Protein AF-A0A2X3VIZ7-F1 (afdb_monomer_lite)

Secondary structure (DSSP, 8-state):
--HHHHHHHHHHHHHHHHHHHHHHHS-GGG--HHHHHHHTT--HHHHHTT-SSHHHHHHHHHHHHHHHHHHHH-----SSHHHHHHHHHHHHHHHTHHHHHHHSSTTS-HHHHHHHHHHHHHHHHHHHHHH----SS-HHHHHHHHHHHHHHHHHHHHH-SSPPPHHHHHHHHHHHHHS-HHHHH-SS--EEEHHHHHH-TT-EEEEEE---HHHHHHH-TT--EEEEEEEEEEEEEETTEEEEEEEEEEEEEEE-TTT--EEEEEEEEEEEEEEEETTTTTTTHHHHHTT-SEEESSSEEEHHHHHHHHHHHT--S----HHHHH--PPPEETTEE---HHHHHHHHHHHHHHT-TTTTSTTSSSS---

Organism: NCBI:txid1345

Sequence (370 aa):
MTGYQTKRKNTKTYLREAFFSLLEERPINQVTVSALTKKAGISRGTFYLHYLDINDFIQSIKSEIYSVIEEHLQDDLFHDAELSKLTFLIDYVEDTFAVFKALIGKNGDKAFEAYLIRAIKRFILGHAKVSYQDKTIPETYVIDILTMSVIAIIYTWLDEENPRTSREIIDIIVKTRTLSPADLYRRESVMYTLNEIRKASDGILFDDTFDLEAALRERNPEILGLEGLEAKGKVVYDDGFYVLDYYLTYTITLPSSRSLEPVQRSEQLMVEEVFIESQDVSAKKDLVEEELVIILEDPVIDLKESILDNILLNIPLKVLTPDEEANEELPSGKDWQIISQAQYEELKEKNKEAENPFAALSNLFDDENQ

Radius of gyration: 37.55 Å; chains: 1; bounding box: 80×45×134 Å

InterPro domains:
  IPR001647 DNA-binding HTH domain, TetR-type [PF00440] (21-51)
  IPR001647 DNA-binding HTH domain, TetR-type [PS50977] (9-69)
  IPR003772 Large ribosomal RNA subunit accumulation protein YceD [PF02620] (245-364)
  IPR009057 Homedomain-like superfamily [SSF46689] (6-73)
  IPR039532 Transcriptional regulator TetR, C-terminal, Firmicutes type [PF14278] (87-175)
  IPR050624 Nucleoid occlusion factor SlmA/HTH-type transcriptional regulator [PTHR43479] (3-174)

Foldseek 3Di:
DDPVVVVLVLLLVLLLVLLLVVLVVDALVPDFLVSSCVSSVHDSVSVVVPAVTSVRSLVVVLVVVLVLLCVLLPDDDDDPCPLVSLLVNLQVCVVRLSSCLNQDDDPHPPVSVVSQLVSLLVSCVSPCVPPVPDPPDPPVVVSNVLSVVLVVLSVVQSPDPDHDDSVVSSVVNVCPVVDDPVVVPVPDPQKDFLVNQAVPQVFDWDKDADDCFVVLCVVPVQWPDKADWIKTFTWHDDPQKIKTWIKIWIWTWGQAPAHGPTDIDIDIDIDIAIEHEPVCCVVCVVCVVVVVHDYDPDSIDRVVVVVSVVVVVPDDPGDHDPVCVVDPAHDDDPPGGDDDPVVVVVVVVVVVCVPPPCVVVPPVPPPPDD

Structure (mmCIF, N/CA/C/O backbone):
data_AF-A0A2X3VIZ7-F1
#
_entry.id   AF-A0A2X3VIZ7-F1
#
loop_
_atom_site.group_PDB
_atom_site.id
_atom_site.type_symbol
_atom_site.label_atom_id
_atom_site.label_alt_id
_atom_site.label_comp_id
_atom_site.label_asym_id
_atom_site.label_entity_id
_atom_site.label_seq_id
_atom_site.pdbx_PDB_ins_code
_atom_site.Cartn_x
_atom_site.Cartn_y
_atom_site.Cartn_z
_atom_site.occupancy
_atom_site.B_iso_or_equiv
_atom_site.auth_seq_id
_atom_site.auth_comp_id
_atom_site.auth_asym_id
_atom_site.auth_atom_id
_atom_site.pdbx_PDB_model_num
ATOM 1 N N . MET A 1 1 ? -34.174 -17.186 28.030 1.00 47.19 1 MET A N 1
ATOM 2 C CA . MET A 1 1 ? -34.147 -15.707 28.104 1.00 47.19 1 MET A CA 1
ATOM 3 C C . MET A 1 1 ? -35.568 -15.207 28.295 1.00 47.19 1 MET A C 1
ATOM 5 O O . MET A 1 1 ? -36.446 -15.639 27.560 1.00 47.19 1 MET A O 1
ATOM 9 N N . THR A 1 2 ? -35.828 -14.375 29.303 1.00 51.72 2 THR A N 1
ATOM 10 C CA . THR A 1 2 ? -37.167 -13.799 29.541 1.00 51.72 2 THR A CA 1
ATOM 11 C C . THR A 1 2 ? -37.477 -12.719 28.497 1.00 51.72 2 THR A C 1
ATOM 13 O O . THR A 1 2 ? -36.563 -12.052 28.015 1.00 51.72 2 THR A O 1
ATOM 16 N N . GLY A 1 3 ? -38.752 -12.482 28.162 1.00 45.41 3 GLY A N 1
ATOM 17 C CA . GLY A 1 3 ? -39.144 -11.469 27.159 1.00 45.41 3 GLY A CA 1
ATOM 18 C C . GLY A 1 3 ? -38.644 -10.041 27.452 1.00 45.41 3 GLY A C 1
ATOM 19 O O . GLY A 1 3 ? -38.505 -9.226 26.541 1.00 45.41 3 GLY A O 1
ATOM 20 N N . TYR A 1 4 ? -38.300 -9.753 28.712 1.00 51.34 4 TYR A N 1
ATOM 21 C CA . TYR A 1 4 ? -37.654 -8.510 29.138 1.00 51.34 4 TYR A CA 1
ATOM 22 C C . TYR A 1 4 ? -36.191 -8.406 28.669 1.00 51.34 4 TYR A C 1
ATOM 24 O O . TYR A 1 4 ? -35.773 -7.350 28.203 1.00 51.34 4 TYR A O 1
ATOM 32 N N . GLN A 1 5 ? -35.422 -9.501 28.724 1.00 47.22 5 GLN A N 1
ATOM 33 C CA . GLN A 1 5 ? -34.040 -9.547 28.228 1.00 47.22 5 GLN A CA 1
ATOM 34 C C . GLN A 1 5 ? -33.986 -9.374 26.702 1.00 47.22 5 GLN A C 1
ATOM 36 O O . GLN A 1 5 ? -33.127 -8.650 26.205 1.00 47.22 5 GLN A O 1
ATOM 41 N N . THR A 1 6 ? -34.946 -9.952 25.971 1.00 52.00 6 THR A N 1
ATOM 42 C CA . THR A 1 6 ? -35.052 -9.818 24.508 1.00 52.00 6 THR A CA 1
ATOM 43 C C . THR A 1 6 ? -35.378 -8.384 24.082 1.00 52.00 6 THR A C 1
ATOM 45 O O . THR A 1 6 ? -34.698 -7.833 23.222 1.00 52.00 6 THR A O 1
ATOM 48 N N . LYS A 1 7 ? -36.350 -7.720 24.732 1.00 59.59 7 LYS A N 1
ATOM 49 C CA . LYS A 1 7 ? -36.643 -6.297 24.463 1.00 59.59 7 LYS A CA 1
ATOM 50 C C . LYS A 1 7 ? -35.453 -5.389 24.792 1.00 59.59 7 LYS A C 1
ATOM 52 O O . LYS A 1 7 ? -35.166 -4.474 24.031 1.00 59.59 7 LYS A O 1
ATOM 57 N N . ARG A 1 8 ? -34.739 -5.663 25.891 1.00 61.12 8 ARG A N 1
ATOM 58 C CA . ARG A 1 8 ? -33.566 -4.884 26.321 1.00 61.12 8 ARG A CA 1
ATOM 59 C C . ARG A 1 8 ? -32.386 -4.998 25.347 1.00 61.12 8 ARG A C 1
ATOM 61 O O . ARG A 1 8 ? -31.706 -4.003 25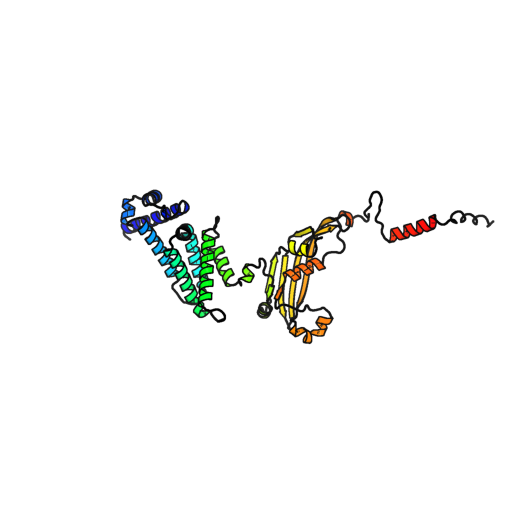.119 1.00 61.12 8 ARG A O 1
ATOM 68 N N . LYS A 1 9 ? -32.155 -6.187 24.771 1.00 63.25 9 LYS A N 1
ATOM 69 C CA . LYS A 1 9 ? -31.115 -6.419 23.752 1.00 63.25 9 LYS A CA 1
ATOM 70 C C . LYS A 1 9 ? -31.415 -5.632 22.471 1.00 63.25 9 LYS A C 1
ATOM 72 O O . LYS A 1 9 ? -30.537 -4.937 21.977 1.00 63.25 9 LYS A O 1
ATOM 77 N N . ASN A 1 10 ? -32.671 -5.640 22.027 1.00 76.25 10 ASN A N 1
ATOM 78 C CA . ASN A 1 10 ? -33.086 -4.933 20.814 1.00 76.25 10 ASN A CA 1
ATOM 79 C C . ASN A 1 10 ? -32.941 -3.405 20.938 1.00 76.25 10 ASN A C 1
ATOM 81 O O . ASN A 1 10 ? -32.493 -2.762 19.996 1.00 76.25 10 ASN A O 1
ATOM 85 N N . THR A 1 11 ? -33.238 -2.812 22.103 1.00 82.56 11 THR A N 1
ATOM 86 C CA . THR A 1 11 ? -33.078 -1.358 22.310 1.00 82.56 11 THR A CA 1
ATOM 87 C C . THR A 1 11 ? -31.631 -0.889 22.140 1.00 82.56 11 THR A C 1
ATOM 89 O O . THR A 1 11 ? -31.403 0.167 21.554 1.00 82.56 11 THR A O 1
ATOM 92 N N . LYS A 1 12 ? -30.650 -1.653 22.643 1.00 84.44 12 LYS A N 1
ATOM 93 C CA . LYS A 1 12 ? -29.229 -1.306 22.483 1.00 84.44 12 LYS A CA 1
ATOM 94 C C . LYS A 1 12 ? -28.811 -1.336 21.013 1.00 84.44 12 LYS A C 1
ATOM 96 O O . LYS A 1 12 ? -28.150 -0.407 20.565 1.00 84.44 12 LYS A O 1
ATOM 101 N N . THR A 1 13 ? -29.253 -2.351 20.270 1.00 85.44 13 THR A N 1
ATOM 102 C CA . THR A 1 13 ? -28.994 -2.473 18.829 1.00 85.44 13 THR A CA 1
ATOM 103 C C . THR A 1 13 ? -29.567 -1.289 18.050 1.00 85.44 13 THR A C 1
ATOM 105 O O . THR A 1 13 ? -28.818 -0.636 17.334 1.00 85.44 13 THR A O 1
ATOM 108 N N . TYR A 1 14 ? -30.836 -0.922 18.271 1.00 89.38 14 TYR A N 1
ATOM 109 C CA . TYR A 1 14 ? -31.450 0.222 17.580 1.00 89.38 14 TYR A CA 1
ATOM 110 C C . TYR A 1 14 ? -30.767 1.554 17.894 1.00 89.38 14 TYR A C 1
ATOM 112 O O . TYR A 1 14 ? -30.604 2.394 17.013 1.00 89.38 14 TYR A O 1
ATOM 120 N N . LEU A 1 15 ? -30.358 1.763 19.150 1.00 92.69 15 LEU A N 1
ATOM 121 C CA . LEU A 1 15 ? -29.591 2.951 19.523 1.00 92.69 15 LEU A CA 1
ATOM 122 C C . LEU A 1 15 ? -28.226 2.978 18.834 1.00 92.69 15 LEU A C 1
ATOM 124 O O . LEU A 1 15 ? -27.794 4.043 18.408 1.00 92.69 15 LEU A O 1
ATOM 128 N N . ARG A 1 16 ? -27.566 1.827 18.698 1.00 89.56 16 ARG A N 1
ATOM 129 C CA . ARG A 1 16 ? -26.270 1.712 18.029 1.00 89.56 16 ARG A CA 1
ATOM 130 C C . ARG A 1 16 ? -26.375 2.020 16.535 1.00 89.56 16 ARG A C 1
ATOM 132 O O . ARG A 1 16 ? -25.659 2.885 16.050 1.00 89.56 16 ARG A O 1
ATOM 139 N N . GLU A 1 17 ? -27.314 1.390 15.837 1.00 88.56 17 GLU A N 1
ATOM 140 C CA . GLU A 1 17 ? -27.564 1.640 14.410 1.00 88.56 17 GLU A CA 1
ATOM 141 C C . GLU A 1 17 ? -27.923 3.109 14.157 1.00 88.56 17 GLU A C 1
ATOM 143 O O . GLU A 1 17 ? -27.337 3.766 13.299 1.00 88.56 17 GLU A O 1
ATOM 148 N N . ALA A 1 18 ? -28.819 3.670 14.973 1.00 93.00 18 ALA A N 1
ATOM 149 C CA . ALA A 1 18 ? -29.185 5.077 14.880 1.00 93.00 18 ALA A CA 1
ATOM 150 C C . ALA A 1 18 ? -28.007 6.018 15.146 1.00 93.00 18 ALA A C 1
ATOM 152 O O . ALA A 1 18 ? -27.924 7.082 14.535 1.00 93.00 18 ALA A O 1
ATOM 153 N N . PHE A 1 19 ? -27.114 5.652 16.066 1.00 92.44 19 PHE A N 1
ATOM 154 C CA . PHE A 1 19 ? -25.902 6.413 16.332 1.00 92.44 19 PHE A CA 1
ATOM 155 C C . PHE A 1 19 ? -24.964 6.396 15.127 1.00 92.44 19 PHE A C 1
ATOM 157 O O . PHE A 1 19 ? -24.509 7.461 14.724 1.00 92.44 19 PHE A O 1
ATOM 164 N N . PHE A 1 20 ? -24.741 5.233 14.511 1.00 88.25 20 PHE A N 1
ATOM 165 C CA . PHE A 1 20 ? -23.861 5.096 13.346 1.00 88.25 20 PHE A CA 1
ATOM 166 C C . PHE A 1 20 ? -24.368 5.930 12.169 1.00 88.25 20 PHE A C 1
ATOM 168 O O . PHE A 1 20 ? -23.631 6.769 11.658 1.00 88.25 20 PHE A O 1
ATOM 175 N N . SER A 1 21 ? -25.663 5.840 11.854 1.00 87.81 21 SER A N 1
ATOM 176 C CA . SER A 1 21 ? -26.267 6.686 10.819 1.00 87.81 21 SER A CA 1
ATOM 177 C C . SER A 1 21 ? -26.214 8.182 11.144 1.00 87.81 21 SER A C 1
ATOM 179 O O . SER A 1 21 ? -26.242 9.009 10.242 1.00 87.81 21 SER A O 1
ATOM 181 N N . LEU A 1 22 ? -26.195 8.572 12.423 1.00 91.81 22 LEU A N 1
ATOM 182 C CA . LEU A 1 22 ? -26.025 9.981 12.785 1.00 91.81 22 LEU A CA 1
ATOM 183 C C . LEU A 1 22 ? -24.583 10.448 12.587 1.00 91.81 22 LEU A C 1
ATOM 185 O O . LEU A 1 22 ? -24.400 11.605 12.223 1.00 91.81 22 LEU A O 1
ATOM 189 N N . LEU A 1 23 ? -23.588 9.586 12.809 1.00 89.00 23 LEU A N 1
ATOM 190 C CA . LEU A 1 23 ? -22.174 9.925 12.628 1.00 89.00 23 LEU A CA 1
ATOM 191 C C . LEU A 1 23 ? -21.785 10.127 11.159 1.00 89.00 23 LEU A C 1
ATOM 193 O O . LEU A 1 23 ? -20.878 10.906 10.882 1.00 89.00 23 LEU A O 1
ATOM 197 N N . GLU A 1 24 ? -22.505 9.504 10.226 1.00 83.06 24 GLU A N 1
ATOM 198 C CA . GLU A 1 24 ? -22.388 9.797 8.789 1.00 83.06 24 GLU A CA 1
ATOM 199 C C . GLU A 1 24 ? -22.847 11.226 8.448 1.00 83.06 24 GLU A C 1
ATOM 201 O O . GLU A 1 24 ? -22.337 11.851 7.523 1.00 83.06 24 GLU A O 1
ATOM 206 N N . GLU A 1 25 ? -23.804 11.769 9.206 1.00 85.19 25 GLU A N 1
ATOM 207 C CA . GLU A 1 25 ? -24.387 13.091 8.954 1.00 85.19 25 GLU A CA 1
ATOM 208 C C . GLU A 1 25 ? -23.702 14.217 9.745 1.00 85.19 25 GLU A C 1
ATOM 210 O O . GLU A 1 25 ? -23.792 15.385 9.358 1.00 85.19 25 GLU A O 1
ATOM 215 N N . ARG A 1 26 ? -23.116 13.915 10.914 1.00 85.88 26 ARG A N 1
ATOM 216 C CA . ARG A 1 26 ? -22.598 14.939 11.834 1.00 85.88 26 ARG A CA 1
ATOM 217 C C . ARG A 1 26 ? -21.504 14.425 12.779 1.00 85.88 26 ARG A C 1
ATOM 219 O O . ARG A 1 26 ? -21.515 13.258 13.158 1.00 85.88 26 ARG A O 1
ATOM 226 N N . PRO A 1 27 ? -20.629 15.314 13.283 1.00 85.06 27 PRO A N 1
ATOM 227 C CA . PRO A 1 27 ? -19.624 14.957 14.281 1.00 85.06 27 PRO A CA 1
ATOM 228 C C . PRO A 1 27 ? -20.215 14.419 15.593 1.00 85.06 27 PRO A C 1
ATOM 230 O O . PRO A 1 27 ? -21.283 14.849 16.041 1.00 85.06 27 PRO A O 1
ATOM 233 N N . ILE A 1 28 ? -19.459 13.550 16.275 1.00 86.50 28 ILE A N 1
ATOM 234 C CA . ILE A 1 28 ? -19.870 12.893 17.528 1.00 86.50 28 ILE A CA 1
ATOM 235 C C . ILE A 1 28 ? -20.301 13.873 18.629 1.00 86.50 28 ILE A C 1
ATOM 237 O O . ILE A 1 28 ? -21.277 13.625 19.335 1.00 86.50 28 ILE A O 1
ATOM 241 N N . ASN A 1 29 ? -19.633 15.024 18.739 1.00 85.25 29 ASN A N 1
ATOM 242 C CA . ASN A 1 29 ? -19.929 16.046 19.747 1.00 85.25 29 ASN A CA 1
ATOM 243 C C . ASN A 1 29 ? -21.234 16.827 19.485 1.00 85.25 29 ASN A C 1
ATOM 245 O O . ASN A 1 29 ? -21.670 17.586 20.348 1.00 85.25 29 ASN A O 1
ATOM 249 N N . GLN A 1 30 ? -21.866 16.644 18.323 1.00 88.31 30 GLN A N 1
ATOM 250 C CA . GLN A 1 30 ? -23.162 17.238 17.976 1.00 88.31 30 GLN A CA 1
ATOM 251 C C . GLN A 1 30 ? -24.326 16.250 18.127 1.00 88.31 30 GLN A C 1
ATOM 253 O O . GLN A 1 30 ? -25.490 16.609 17.908 1.00 88.31 30 GLN A O 1
ATOM 258 N N . VAL A 1 31 ? -24.046 14.999 18.496 1.00 91.31 31 VAL A N 1
ATOM 259 C CA . VAL A 1 31 ? -25.090 14.012 18.757 1.00 91.31 31 VAL A CA 1
ATOM 260 C C . VAL A 1 31 ? -25.758 14.330 20.093 1.00 91.31 31 VAL A C 1
ATOM 262 O O . VAL A 1 31 ? -25.112 14.535 21.115 1.00 91.31 31 VAL A O 1
ATOM 265 N N . THR A 1 32 ? -27.090 14.360 20.096 1.00 94.81 32 THR A N 1
ATOM 266 C CA . THR A 1 32 ? -27.891 14.585 21.306 1.00 94.81 32 THR A CA 1
ATOM 267 C C . THR A 1 32 ? -28.794 13.391 21.571 1.00 94.81 32 THR A C 1
ATOM 269 O O . THR A 1 32 ? -29.234 12.720 20.635 1.00 94.81 32 THR A O 1
ATOM 272 N N . VAL A 1 33 ? -29.175 13.181 22.837 1.00 96.69 33 VAL A N 1
ATOM 273 C CA . VAL A 1 33 ? -30.165 12.154 23.217 1.00 96.69 33 VAL A CA 1
ATOM 274 C C . VAL A 1 33 ? -31.452 12.301 22.398 1.00 96.69 33 VAL A C 1
ATOM 276 O O . VAL A 1 33 ? -32.052 11.311 21.991 1.00 96.69 33 VAL A O 1
ATOM 279 N N . SER A 1 34 ? -31.871 13.534 22.094 1.00 96.12 34 SER A N 1
ATOM 280 C CA . SER A 1 34 ? -33.065 13.779 21.282 1.00 96.12 34 SER A CA 1
ATOM 281 C C . SER A 1 34 ? -32.923 13.306 19.839 1.00 96.12 34 SER A C 1
ATOM 283 O O . SER A 1 34 ? -33.857 12.707 19.314 1.00 96.12 34 SER A O 1
ATOM 285 N N . ALA A 1 35 ? -31.802 13.615 19.186 1.00 95.62 35 ALA A N 1
ATOM 286 C CA . ALA A 1 35 ? -31.564 13.195 17.808 1.00 95.62 35 ALA A CA 1
ATOM 287 C C . ALA A 1 35 ? -31.456 11.668 17.727 1.00 95.62 35 ALA A C 1
ATOM 289 O O . ALA A 1 35 ? -32.109 11.048 16.891 1.00 95.62 35 ALA A O 1
ATOM 290 N N . LEU A 1 36 ? -30.714 11.078 18.667 1.00 96.31 36 LEU A N 1
ATOM 291 C CA . LEU A 1 36 ? -30.489 9.642 18.758 1.00 96.31 36 LEU A CA 1
ATOM 292 C C . LEU A 1 36 ? -31.789 8.862 18.970 1.00 96.31 36 LEU A C 1
ATOM 294 O O . LEU A 1 36 ? -32.107 7.962 18.203 1.00 96.31 36 LEU A O 1
ATOM 298 N N . THR A 1 37 ? -32.583 9.245 19.972 1.00 96.19 37 THR A N 1
ATOM 299 C CA . THR A 1 37 ? -33.857 8.568 20.279 1.00 96.19 37 THR A CA 1
ATOM 300 C C . THR A 1 37 ? -34.876 8.706 19.154 1.00 96.19 37 THR A C 1
ATOM 302 O O . THR A 1 37 ? -35.571 7.741 18.842 1.00 96.19 37 THR A O 1
ATOM 305 N N . LYS A 1 38 ? -34.914 9.870 18.489 1.00 95.75 38 LYS A N 1
ATOM 306 C CA . LYS A 1 38 ? -35.753 10.091 17.307 1.00 95.75 38 LYS A CA 1
ATOM 307 C C . LYS A 1 38 ? -35.344 9.181 16.145 1.00 95.75 38 LYS A C 1
ATOM 309 O O . LYS A 1 38 ? -36.221 8.561 15.555 1.00 95.75 38 LYS A O 1
ATOM 314 N N . LYS A 1 39 ? -34.047 9.092 15.827 1.00 94.94 39 LYS A N 1
ATOM 315 C CA . LYS A 1 39 ? -33.525 8.239 14.743 1.00 94.94 39 LYS A CA 1
ATOM 316 C C . LYS A 1 39 ? -33.718 6.747 15.059 1.00 94.94 39 LYS A C 1
ATOM 318 O O . LYS A 1 39 ? -34.111 5.999 14.177 1.00 94.94 39 LYS A O 1
ATOM 323 N N . ALA A 1 40 ? -33.552 6.344 16.321 1.00 94.25 40 ALA A N 1
ATOM 324 C CA . ALA A 1 40 ? -33.756 4.968 16.791 1.00 94.25 40 ALA A CA 1
ATOM 325 C C . ALA A 1 40 ? -35.233 4.552 16.932 1.00 94.25 40 ALA A C 1
ATOM 327 O O . ALA A 1 40 ? -35.515 3.390 17.213 1.00 94.25 40 ALA A O 1
ATOM 328 N N . GLY A 1 41 ? -36.183 5.488 16.818 1.00 93.38 41 GLY A N 1
ATOM 329 C CA . GLY A 1 41 ? -37.608 5.198 16.998 1.00 93.38 41 GLY A CA 1
ATOM 330 C C . GLY A 1 41 ? -38.001 4.815 18.432 1.00 93.38 41 GLY A C 1
ATOM 331 O O . GLY A 1 41 ? -38.985 4.102 18.624 1.00 93.38 41 GLY A O 1
ATOM 332 N N . ILE A 1 42 ? -37.259 5.276 19.448 1.00 92.56 42 ILE A N 1
ATOM 333 C CA . ILE A 1 42 ? -37.546 4.983 20.863 1.00 92.56 42 ILE A CA 1
ATOM 334 C C . ILE A 1 42 ? -37.845 6.249 21.669 1.00 92.56 42 ILE A C 1
ATOM 336 O O . ILE A 1 42 ? -37.467 7.360 21.302 1.00 92.56 42 ILE A O 1
ATOM 340 N N . SER A 1 43 ? -38.501 6.095 22.822 1.00 92.81 43 SER A N 1
ATOM 341 C CA . SER A 1 43 ? -38.732 7.225 23.727 1.00 92.81 43 SER A CA 1
ATOM 342 C C . SER A 1 43 ? -37.460 7.607 24.498 1.00 92.81 43 SER A C 1
ATOM 344 O O . SER A 1 43 ? -36.637 6.750 24.825 1.00 92.81 43 SER A O 1
ATOM 346 N N . ARG A 1 44 ? -37.331 8.884 24.889 1.00 93.44 44 ARG A N 1
ATOM 347 C CA . ARG A 1 44 ? -36.254 9.324 25.799 1.00 93.44 44 ARG A CA 1
ATOM 348 C C . ARG A 1 44 ? -36.283 8.580 27.135 1.00 93.44 44 ARG A C 1
ATOM 350 O O . ARG A 1 44 ? -35.230 8.238 27.654 1.00 93.44 44 ARG A O 1
ATOM 357 N N . GLY A 1 45 ? -37.473 8.269 27.657 1.00 93.56 45 GLY A N 1
ATOM 358 C CA . GLY A 1 45 ? -37.611 7.446 28.862 1.00 93.56 45 GLY A CA 1
ATOM 359 C C . GLY A 1 45 ? -36.961 6.072 28.690 1.00 93.56 45 GLY A C 1
ATOM 360 O O . GLY A 1 45 ? -36.247 5.619 29.573 1.00 93.56 45 GLY A O 1
ATOM 361 N N . THR A 1 46 ? -37.125 5.451 27.519 1.00 91.12 46 THR A N 1
ATOM 362 C CA . THR A 1 46 ? -36.488 4.172 27.174 1.00 91.12 46 THR A CA 1
ATOM 363 C C . THR A 1 46 ? -34.962 4.283 27.100 1.00 91.12 46 THR A C 1
ATOM 365 O O . THR A 1 46 ? -34.277 3.371 27.550 1.00 91.12 46 THR A O 1
ATOM 368 N N . PHE A 1 47 ? -34.422 5.395 26.591 1.00 94.75 47 PHE A N 1
ATOM 369 C CA . PHE A 1 47 ? -32.978 5.654 26.610 1.00 94.75 47 PHE A CA 1
ATOM 370 C C . PHE A 1 47 ? -32.433 5.742 28.042 1.00 94.75 47 PHE A C 1
ATOM 372 O O . PHE A 1 47 ? -31.473 5.050 28.376 1.00 94.75 47 PHE A O 1
ATOM 379 N N . TYR A 1 48 ? -33.097 6.512 28.910 1.00 95.00 48 TYR A N 1
ATOM 380 C CA . TYR A 1 48 ? -32.655 6.715 30.295 1.00 95.00 48 TYR A CA 1
ATOM 381 C C . TYR A 1 48 ? -32.783 5.469 31.193 1.00 95.00 48 TYR A C 1
ATOM 383 O O . TYR A 1 48 ? -32.229 5.438 32.286 1.00 95.00 48 TYR A O 1
ATOM 391 N N . LEU A 1 49 ? -33.452 4.402 30.734 1.00 92.38 49 LEU A N 1
ATOM 392 C CA . LEU A 1 49 ? -33.401 3.081 31.384 1.00 92.38 49 LEU A CA 1
ATOM 393 C C . LEU A 1 49 ? -32.074 2.339 31.146 1.00 92.38 49 LEU A C 1
ATOM 395 O O . LEU A 1 49 ? -31.842 1.269 31.725 1.00 92.38 49 LEU A O 1
ATOM 399 N N . HIS A 1 50 ? -31.244 2.825 30.226 1.00 89.94 50 HIS A N 1
ATOM 400 C CA . HIS A 1 50 ? -30.002 2.176 29.813 1.00 89.94 50 HIS A CA 1
ATOM 401 C C . HIS A 1 50 ? -28.780 3.059 30.002 1.00 89.94 50 HIS A C 1
ATOM 403 O O . HIS A 1 50 ? -27.737 2.513 30.346 1.00 89.94 50 HIS A O 1
ATOM 409 N N . TYR A 1 51 ? -28.928 4.369 29.806 1.00 95.69 51 TYR A N 1
ATOM 410 C CA . TYR A 1 51 ? -27.817 5.311 29.802 1.00 95.69 51 TYR A CA 1
ATOM 411 C C . TYR A 1 51 ? -28.175 6.585 30.558 1.00 95.69 51 TYR A C 1
ATOM 413 O O . TYR A 1 51 ? -29.295 7.082 30.437 1.00 95.69 51 TYR A O 1
ATOM 421 N N . LEU A 1 52 ? -27.226 7.128 31.318 1.00 95.31 52 LEU A N 1
ATOM 422 C CA . LEU A 1 52 ? -27.424 8.371 32.066 1.00 95.31 52 LEU A CA 1
ATOM 423 C C . LEU A 1 52 ? -27.581 9.573 31.127 1.00 95.31 52 LEU A C 1
ATOM 425 O O . LEU A 1 52 ? -28.471 10.404 31.301 1.00 95.31 52 LEU A O 1
ATOM 429 N N . ASP A 1 53 ? -26.717 9.656 30.122 1.00 95.12 53 ASP A N 1
ATOM 430 C CA . ASP A 1 53 ? -26.691 10.711 29.119 1.00 95.12 53 ASP A CA 1
ATOM 431 C C . ASP A 1 53 ? -26.002 10.221 27.831 1.00 95.12 53 ASP A C 1
ATOM 433 O O . ASP A 1 53 ? -25.726 9.031 27.660 1.00 95.12 53 ASP A O 1
ATOM 437 N N . ILE A 1 54 ? -25.759 11.138 26.888 1.00 93.44 54 ILE A N 1
ATOM 438 C CA . ILE A 1 54 ? -25.090 10.799 25.628 1.00 93.44 54 ILE A CA 1
ATOM 439 C C . ILE A 1 54 ? -23.629 10.375 25.829 1.00 93.44 54 ILE A C 1
ATOM 441 O O . ILE A 1 54 ? -23.140 9.532 25.083 1.00 93.44 54 ILE A O 1
ATOM 445 N N . ASN A 1 55 ? -22.939 10.913 26.838 1.00 91.56 55 ASN A N 1
ATOM 446 C CA . ASN A 1 55 ? -21.546 10.571 27.102 1.00 91.56 55 ASN A CA 1
ATOM 447 C C . ASN A 1 55 ? -21.445 9.155 27.663 1.00 91.56 55 ASN A C 1
ATOM 449 O O . ASN A 1 55 ? -20.601 8.395 27.206 1.00 91.56 55 ASN A O 1
ATOM 453 N N . ASP A 1 56 ? -22.326 8.779 28.591 1.00 94.69 56 ASP A N 1
ATOM 454 C CA . ASP A 1 56 ? -22.423 7.415 29.122 1.00 94.69 56 ASP A CA 1
ATOM 455 C C . ASP A 1 56 ? -22.704 6.396 28.003 1.00 94.69 56 ASP A C 1
ATOM 457 O O . ASP A 1 56 ? -22.048 5.357 27.904 1.00 94.69 56 ASP A O 1
ATOM 461 N N . PHE A 1 57 ? -23.597 6.743 27.069 1.00 93.69 57 PHE A N 1
ATOM 462 C CA . PHE A 1 57 ? -23.824 5.940 25.867 1.00 93.69 57 PHE A CA 1
ATOM 463 C C . PHE A 1 57 ? -22.555 5.796 25.010 1.00 93.69 57 PHE A C 1
ATOM 465 O O . PHE A 1 57 ? -22.165 4.672 24.691 1.00 93.69 57 PHE A O 1
ATOM 472 N N . ILE A 1 58 ? -21.873 6.899 24.681 1.00 91.06 58 ILE A N 1
ATOM 473 C CA . ILE A 1 58 ? -20.627 6.879 23.893 1.00 91.06 58 ILE A CA 1
ATOM 474 C C . ILE A 1 58 ? -19.536 6.066 24.602 1.00 91.06 58 ILE A C 1
ATOM 476 O O . ILE A 1 58 ? -18.829 5.293 23.960 1.00 91.06 58 ILE A O 1
ATOM 480 N N . GLN A 1 59 ? -19.404 6.199 25.924 1.00 92.06 59 GLN A N 1
ATOM 481 C CA . GLN A 1 59 ? -18.461 5.402 26.707 1.00 92.06 59 GLN A CA 1
ATOM 482 C C . GLN A 1 59 ? -18.784 3.913 26.611 1.00 92.06 59 GLN A C 1
ATOM 484 O O . GLN A 1 59 ? -17.866 3.123 26.428 1.00 92.06 59 GLN A O 1
ATOM 489 N N . SER A 1 60 ? -20.064 3.529 26.636 1.00 92.75 60 SER A N 1
ATOM 490 C CA . SER A 1 60 ? -20.453 2.127 26.459 1.00 92.75 60 SER A CA 1
ATOM 491 C C . SER A 1 60 ? -20.049 1.557 25.092 1.00 92.75 60 SER A C 1
ATOM 493 O O . SER A 1 60 ? -19.573 0.426 25.034 1.00 92.75 60 SER A O 1
ATOM 495 N N . ILE A 1 61 ? -20.156 2.353 24.019 1.00 90.88 61 ILE A N 1
ATOM 496 C CA . ILE A 1 61 ? -19.697 1.972 22.673 1.00 90.88 61 ILE A CA 1
ATOM 497 C C . ILE A 1 61 ? -18.171 1.843 22.641 1.00 90.88 61 ILE A C 1
ATOM 499 O O . ILE A 1 61 ? -17.644 0.858 22.133 1.00 90.88 61 ILE A O 1
ATOM 503 N N . LYS A 1 62 ? -17.442 2.797 23.235 1.00 91.62 62 LYS A N 1
ATOM 504 C CA . LYS A 1 62 ? -15.978 2.704 23.338 1.00 91.62 62 LYS A CA 1
ATOM 505 C C . LYS A 1 62 ? -15.539 1.479 24.132 1.00 91.62 62 LYS A C 1
ATOM 507 O O . LYS A 1 62 ? -14.601 0.815 23.719 1.00 91.62 62 LYS A O 1
ATOM 512 N N . SER A 1 63 ? -16.213 1.153 25.234 1.00 92.31 63 SER A N 1
ATOM 513 C CA . SER A 1 63 ? -15.918 -0.052 26.015 1.00 92.31 63 SER A CA 1
ATOM 514 C C . SER A 1 63 ? -16.133 -1.339 25.216 1.00 92.31 63 SER A C 1
ATOM 516 O O . SER A 1 63 ? -15.356 -2.273 25.380 1.00 92.31 63 SER A O 1
ATOM 518 N N . GLU A 1 64 ? -17.141 -1.391 24.341 1.00 90.38 64 GLU A N 1
ATOM 519 C CA . GLU A 1 64 ? -17.344 -2.513 23.412 1.00 90.38 64 GLU A CA 1
ATOM 520 C C . GLU A 1 64 ? -16.169 -2.625 22.431 1.00 90.38 64 GLU A C 1
ATOM 522 O O . GLU A 1 64 ? -15.570 -3.691 22.321 1.00 90.38 64 GLU A O 1
ATOM 527 N N . ILE A 1 65 ? -15.761 -1.511 21.812 1.00 92.25 65 ILE A N 1
ATOM 528 C CA . ILE A 1 65 ? -14.600 -1.470 20.908 1.00 92.25 65 ILE A CA 1
ATOM 529 C C . ILE A 1 65 ? -13.315 -1.897 21.629 1.00 92.25 65 ILE A C 1
ATOM 531 O O . ILE A 1 65 ? -12.566 -2.716 21.106 1.00 92.25 65 ILE A O 1
ATOM 535 N N . TYR A 1 66 ? -13.066 -1.380 22.835 1.00 92.19 66 TYR A N 1
ATOM 536 C CA . TYR A 1 66 ? -11.909 -1.767 23.645 1.00 92.19 66 TYR A CA 1
ATOM 537 C C . TYR A 1 66 ? -11.904 -3.263 23.937 1.00 92.19 66 TYR A C 1
ATOM 539 O O . TYR A 1 66 ? -10.864 -3.895 23.808 1.00 92.19 66 TYR A O 1
ATOM 547 N N . SER A 1 67 ? -13.064 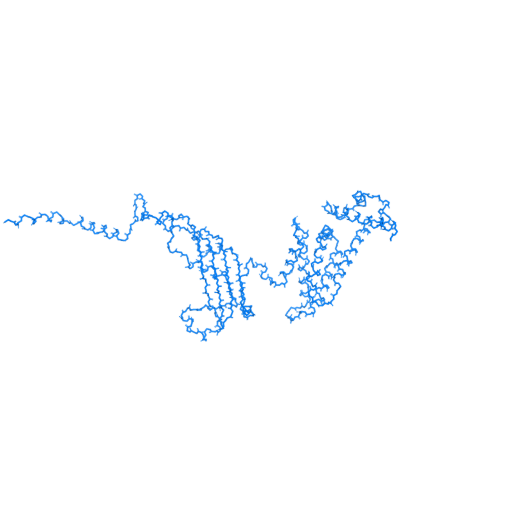-3.837 24.266 1.00 90.88 67 SER A N 1
ATOM 548 C CA . SER A 1 67 ? -13.191 -5.273 24.513 1.00 90.88 67 SER A CA 1
ATOM 549 C C . SER A 1 67 ? -12.853 -6.097 23.272 1.00 90.88 67 SER A C 1
ATOM 551 O O . SER A 1 67 ? -12.111 -7.065 23.392 1.00 90.88 67 SER A O 1
ATOM 553 N N . VAL A 1 68 ? -13.360 -5.714 22.094 1.00 90.56 68 VAL A N 1
ATOM 554 C CA . VAL A 1 68 ? -13.082 -6.425 20.832 1.00 90.56 68 VAL A CA 1
ATOM 555 C C . VAL A 1 68 ? -11.597 -6.348 20.483 1.00 90.56 68 VAL A C 1
ATOM 557 O O . VAL A 1 68 ? -10.984 -7.367 20.170 1.00 90.56 68 VAL A O 1
ATOM 560 N N . ILE A 1 69 ? -11.005 -5.153 20.577 1.00 89.19 69 ILE A N 1
ATOM 561 C CA . ILE A 1 69 ? -9.577 -4.942 20.318 1.00 89.19 69 ILE A CA 1
ATOM 562 C C . ILE A 1 69 ? -8.735 -5.756 21.303 1.00 89.19 69 ILE A C 1
ATOM 564 O O . ILE A 1 69 ? -7.803 -6.437 20.892 1.00 89.19 69 ILE A O 1
ATOM 568 N N . GLU A 1 70 ? -9.042 -5.709 22.599 1.00 86.06 70 GLU A N 1
ATOM 569 C CA . GLU A 1 70 ? -8.305 -6.477 23.601 1.00 86.06 70 GLU A CA 1
ATOM 570 C C . GLU A 1 70 ? -8.409 -7.976 23.350 1.00 86.06 70 GLU A C 1
ATOM 572 O O . GLU A 1 70 ? -7.371 -8.620 23.300 1.00 86.06 70 GLU A O 1
ATOM 577 N N . GLU A 1 71 ? -9.603 -8.518 23.117 1.00 85.19 71 GLU A N 1
ATOM 578 C CA . GLU A 1 71 ? -9.815 -9.948 22.856 1.00 85.19 71 GLU A CA 1
ATOM 579 C C . GLU A 1 71 ? -8.971 -10.466 21.683 1.00 85.19 71 GLU A C 1
ATOM 581 O O . GLU A 1 71 ? -8.364 -11.526 21.786 1.00 85.19 71 GLU A O 1
ATOM 586 N N . HIS A 1 72 ? -8.856 -9.695 20.599 1.00 81.94 72 HIS A N 1
ATOM 587 C CA . HIS A 1 72 ? -8.138 -10.130 19.395 1.00 81.94 72 HIS A CA 1
ATOM 588 C C . HIS A 1 72 ? -6.636 -9.820 19.438 1.00 81.94 72 HIS A C 1
ATOM 590 O O . HIS A 1 72 ? -5.855 -10.410 18.689 1.00 81.94 72 HIS A O 1
ATOM 596 N N . LEU A 1 73 ? -6.211 -8.928 20.338 1.00 77.69 73 LEU A N 1
ATOM 597 C CA . LEU A 1 73 ? -4.801 -8.637 20.598 1.00 77.69 73 LEU A CA 1
ATOM 598 C C . LEU A 1 73 ? -4.231 -9.429 21.793 1.00 77.69 73 LEU A C 1
ATOM 600 O O . LEU A 1 73 ? -3.018 -9.394 22.008 1.00 77.69 73 LEU A O 1
ATOM 604 N N . GLN A 1 74 ? -5.063 -10.145 22.559 1.00 68.12 74 GLN A N 1
ATOM 605 C CA . GLN A 1 74 ? -4.652 -11.080 23.612 1.00 68.12 74 GLN A CA 1
ATOM 606 C C . GLN A 1 74 ? -4.435 -12.468 22.996 1.00 68.12 74 GLN A C 1
ATOM 608 O O . GLN A 1 74 ? -5.387 -13.199 22.785 1.00 68.12 74 GLN A O 1
ATOM 613 N N . ASP A 1 75 ? -3.198 -12.802 22.626 1.00 56.50 75 ASP A N 1
ATOM 614 C CA . ASP A 1 75 ? -2.619 -14.155 22.728 1.00 56.50 75 ASP A CA 1
ATOM 615 C C . ASP A 1 75 ? -1.322 -14.236 21.925 1.00 56.50 75 ASP A C 1
ATOM 617 O O . ASP A 1 75 ? -1.244 -13.771 20.784 1.00 56.50 75 ASP A O 1
ATOM 621 N N . ASP A 1 76 ? -0.341 -14.884 22.542 1.00 57.25 76 ASP A N 1
ATOM 622 C CA . ASP A 1 76 ? 0.988 -15.198 22.034 1.00 57.25 76 ASP A CA 1
ATOM 623 C C . ASP A 1 76 ? 1.014 -16.713 21.786 1.00 57.25 76 ASP A C 1
ATOM 625 O O . ASP A 1 76 ? 1.211 -17.465 22.732 1.00 57.25 76 ASP A O 1
ATOM 629 N N . LEU A 1 77 ? 0.693 -17.184 20.572 1.00 41.00 77 LEU A N 1
ATOM 630 C CA . LEU A 1 77 ? 0.682 -18.618 20.229 1.00 41.00 77 LEU A CA 1
ATOM 631 C C . LEU A 1 77 ? 0.858 -18.806 18.710 1.00 41.00 77 LEU A C 1
ATOM 633 O O . LEU A 1 77 ? -0.070 -18.693 17.914 1.00 41.00 77 LEU A O 1
ATOM 637 N N . PHE A 1 78 ? 2.103 -19.066 18.330 1.00 43.84 78 PHE A N 1
ATOM 638 C CA . PHE A 1 78 ? 2.615 -19.256 16.975 1.00 43.84 78 PHE A CA 1
ATOM 639 C C . PHE A 1 78 ? 1.877 -20.296 16.120 1.00 43.84 78 PHE A C 1
ATOM 641 O O . PHE A 1 78 ? 1.951 -21.487 16.420 1.00 43.84 78 PHE A O 1
ATOM 648 N N . HIS A 1 79 ? 1.295 -19.834 15.006 1.00 45.94 79 HIS A N 1
ATOM 649 C CA . HIS A 1 79 ? 1.406 -20.318 13.608 1.00 45.94 79 HIS A CA 1
ATOM 650 C C . HIS A 1 79 ? 0.169 -19.834 12.821 1.00 45.94 79 HIS A C 1
ATOM 652 O O . HIS A 1 79 ? -0.956 -20.053 13.258 1.00 45.94 79 HIS A O 1
ATOM 658 N N . ASP A 1 80 ? 0.369 -19.155 11.685 1.00 47.38 80 ASP A N 1
ATOM 659 C CA . ASP A 1 80 ? -0.657 -18.698 10.712 1.00 47.38 80 ASP A CA 1
ATOM 660 C C . ASP A 1 80 ? -1.782 -17.745 11.196 1.00 47.38 80 ASP A C 1
ATOM 662 O O . ASP A 1 80 ? -2.585 -17.250 10.400 1.00 47.38 80 ASP A O 1
ATOM 666 N N . ALA A 1 81 ? -1.845 -17.415 12.488 1.00 57.50 81 ALA A N 1
ATOM 667 C CA . ALA A 1 81 ? -2.924 -16.606 13.063 1.00 57.50 81 ALA A CA 1
ATOM 668 C C . ALA A 1 81 ? -2.753 -15.079 12.913 1.00 57.50 81 ALA A C 1
ATOM 670 O O . ALA A 1 81 ? -3.705 -14.341 13.165 1.00 57.50 81 ALA A O 1
ATOM 671 N N . GLU A 1 82 ? -1.576 -14.576 12.525 1.00 65.88 82 GLU A N 1
ATOM 672 C CA . GLU A 1 82 ? -1.297 -13.127 12.500 1.00 65.88 82 GLU A CA 1
ATOM 673 C C . GLU A 1 82 ? -2.108 -12.396 11.436 1.00 65.88 82 GLU A C 1
ATOM 675 O O . GLU A 1 82 ? -2.805 -11.428 11.748 1.00 65.88 82 GLU A O 1
ATOM 680 N N . LEU A 1 83 ? -2.072 -12.899 10.198 1.00 73.62 83 LEU A N 1
ATOM 681 C CA . LEU A 1 83 ? -2.873 -12.336 9.119 1.00 73.62 83 LEU A CA 1
ATOM 682 C C . LEU A 1 83 ? -4.361 -12.454 9.456 1.00 73.62 83 LEU A C 1
ATOM 684 O O . LEU A 1 83 ? -5.093 -11.501 9.253 1.00 73.62 83 LEU A O 1
ATOM 688 N N . SER A 1 84 ? -4.786 -13.553 10.087 1.00 78.88 84 SER A N 1
ATOM 689 C CA . SER A 1 84 ? -6.177 -13.743 10.519 1.00 78.88 84 SER A CA 1
ATOM 690 C C . SER A 1 84 ? -6.624 -12.716 11.574 1.00 78.88 84 SER A C 1
ATOM 692 O O . SER A 1 84 ? -7.725 -12.177 11.475 1.00 78.88 84 SER A O 1
ATOM 694 N N . LYS A 1 85 ? -5.777 -12.404 12.569 1.00 82.69 85 LYS A N 1
ATOM 695 C CA . LYS A 1 85 ? -6.052 -11.370 13.586 1.00 82.69 85 LYS A CA 1
ATOM 696 C C . LYS A 1 85 ? -6.073 -9.971 12.975 1.00 82.69 85 LYS A C 1
ATOM 698 O O . LYS A 1 85 ? -6.960 -9.181 13.293 1.00 82.69 85 LYS A O 1
ATOM 703 N N . LEU A 1 86 ? -5.113 -9.672 12.096 1.00 84.88 86 LEU A N 1
ATOM 704 C CA . LEU A 1 86 ? -5.079 -8.415 11.353 1.00 84.88 86 LEU A CA 1
ATOM 705 C C . LEU A 1 86 ? -6.341 -8.265 10.499 1.00 84.88 86 LEU A C 1
ATOM 707 O O . LEU A 1 86 ? -7.003 -7.238 10.595 1.00 84.88 86 LEU A O 1
ATOM 711 N N . THR A 1 87 ? -6.697 -9.292 9.727 1.00 88.69 87 THR A N 1
ATOM 712 C CA . THR A 1 87 ? -7.906 -9.322 8.901 1.00 88.69 87 THR A CA 1
ATOM 713 C C . THR A 1 87 ? -9.137 -9.038 9.742 1.00 88.69 87 THR A C 1
ATOM 715 O O . THR A 1 87 ? -9.834 -8.074 9.457 1.00 88.69 87 THR A O 1
ATOM 718 N N . PHE A 1 88 ? -9.336 -9.767 10.844 1.00 90.25 88 PHE A N 1
ATOM 719 C CA . PHE A 1 88 ? -10.474 -9.530 11.729 1.00 90.25 88 PHE A CA 1
ATOM 720 C C . PHE A 1 88 ? -10.538 -8.083 12.239 1.00 90.25 88 PHE A C 1
ATOM 722 O O . PHE A 1 88 ? -11.603 -7.472 12.252 1.00 90.25 88 PHE A O 1
ATOM 729 N N . LEU A 1 89 ? -9.410 -7.521 12.684 1.00 91.50 89 LEU A N 1
ATOM 730 C CA . LEU A 1 89 ? -9.384 -6.168 13.238 1.00 91.50 89 LEU A CA 1
ATOM 731 C C . LEU A 1 89 ? -9.638 -5.097 12.176 1.00 91.50 89 LEU A C 1
ATOM 733 O O . LEU A 1 89 ? -10.325 -4.122 12.471 1.00 91.50 89 LEU A O 1
ATOM 737 N N . ILE A 1 90 ? -9.103 -5.260 10.965 1.00 94.62 90 ILE A N 1
ATOM 738 C CA . ILE A 1 90 ? -9.341 -4.313 9.872 1.00 94.62 90 ILE A CA 1
ATOM 739 C C . ILE A 1 90 ? -10.776 -4.443 9.345 1.00 94.62 90 ILE A C 1
ATOM 741 O O . ILE A 1 90 ? -11.423 -3.415 9.162 1.00 94.62 90 ILE A O 1
ATOM 745 N N . ASP A 1 91 ? -11.311 -5.660 9.211 1.00 94.50 91 ASP A N 1
ATOM 746 C CA . ASP A 1 91 ? -12.728 -5.899 8.891 1.00 94.50 91 ASP A CA 1
ATOM 747 C C . ASP A 1 91 ? -13.638 -5.245 9.940 1.00 94.50 91 ASP A C 1
ATOM 749 O O . ASP A 1 91 ? -14.595 -4.553 9.610 1.00 94.50 91 ASP A O 1
ATOM 753 N N . TYR A 1 92 ? -13.299 -5.374 11.227 1.00 93.69 92 TYR A N 1
ATOM 754 C CA . TYR A 1 92 ? -14.052 -4.732 12.301 1.00 93.69 92 TYR A CA 1
ATOM 755 C C . TYR A 1 92 ? -14.014 -3.198 12.216 1.00 93.69 92 TYR A C 1
ATOM 757 O O . TYR A 1 92 ? -15.017 -2.537 12.507 1.00 93.69 92 TYR A O 1
ATOM 765 N N . VAL A 1 93 ? -12.877 -2.608 11.824 1.00 94.31 93 VAL A N 1
ATOM 766 C CA . VAL A 1 93 ? -12.785 -1.160 11.579 1.00 94.31 93 VAL A CA 1
ATOM 767 C C . VAL A 1 93 ? -13.654 -0.763 10.386 1.00 94.31 93 VAL A C 1
ATOM 769 O O . VAL A 1 93 ? -14.335 0.252 10.486 1.00 94.31 93 VAL A O 1
ATOM 772 N N . GLU A 1 94 ? -13.691 -1.550 9.307 1.00 94.25 94 GLU A N 1
ATOM 773 C CA . GLU A 1 94 ? -14.568 -1.308 8.150 1.00 94.25 94 GLU A CA 1
ATOM 774 C C . GLU A 1 94 ? -16.055 -1.380 8.547 1.00 94.25 94 GLU A C 1
ATOM 776 O O . GLU A 1 94 ? -16.811 -0.435 8.315 1.00 94.25 94 GLU A O 1
ATOM 781 N N . ASP A 1 95 ? -16.460 -2.427 9.270 1.00 90.75 95 ASP A N 1
ATOM 782 C CA . ASP A 1 95 ? -17.831 -2.613 9.770 1.00 90.75 95 ASP A CA 1
ATOM 783 C C . ASP A 1 95 ? -18.286 -1.496 10.728 1.00 90.75 95 ASP A C 1
ATOM 785 O O . ASP A 1 95 ? -19.484 -1.268 10.930 1.00 90.75 95 ASP A O 1
ATOM 789 N N . THR A 1 96 ? -17.338 -0.794 11.356 1.00 89.50 96 THR A N 1
ATOM 790 C CA . THR A 1 96 ? -17.599 0.283 12.324 1.00 89.50 96 THR A CA 1
ATOM 791 C C . THR A 1 96 ? -16.963 1.620 11.927 1.00 89.50 96 THR A C 1
ATOM 793 O O . THR A 1 96 ? -16.749 2.500 12.771 1.00 89.50 96 THR A O 1
ATOM 796 N N . PHE A 1 97 ? -16.726 1.815 10.626 1.00 90.25 97 PHE A N 1
ATOM 797 C CA . PHE A 1 97 ? -15.907 2.895 10.070 1.00 90.25 97 PHE A CA 1
ATOM 798 C C . PHE A 1 97 ? -16.344 4.291 10.519 1.00 90.25 97 PHE A C 1
ATOM 800 O O . PHE A 1 97 ? -15.521 5.096 10.956 1.00 90.25 97 PHE A O 1
ATOM 807 N N . ALA A 1 98 ? -17.652 4.573 10.503 1.00 87.88 98 ALA A N 1
ATOM 808 C CA . ALA A 1 98 ? -18.201 5.867 10.918 1.00 87.88 98 ALA A CA 1
ATOM 809 C C . ALA A 1 98 ? -17.855 6.223 12.377 1.00 87.88 98 ALA A C 1
ATOM 811 O O . ALA A 1 98 ? -17.625 7.389 12.702 1.00 87.88 98 ALA A O 1
ATOM 812 N N . VAL A 1 99 ? -17.779 5.224 13.263 1.00 88.75 99 VAL A N 1
ATOM 813 C CA . VAL A 1 99 ? -17.405 5.427 14.669 1.00 88.75 99 VAL A CA 1
ATOM 814 C C . VAL A 1 99 ? -15.918 5.701 14.793 1.00 88.75 99 VAL A C 1
ATOM 816 O O . VAL A 1 99 ? -15.544 6.671 15.449 1.00 88.75 99 VAL A O 1
ATOM 819 N N . PHE A 1 100 ? -15.074 4.889 14.150 1.00 92.06 100 PHE A N 1
ATOM 820 C CA . PHE A 1 100 ? -13.629 5.113 14.144 1.00 92.06 100 PHE A CA 1
ATOM 821 C C . PHE A 1 100 ? -13.292 6.487 13.561 1.00 92.06 100 PHE A C 1
ATOM 823 O O . PHE A 1 100 ? -12.577 7.246 14.208 1.00 92.06 100 PHE A O 1
ATOM 830 N N . LYS A 1 101 ? -13.899 6.871 12.433 1.00 89.81 101 LYS A N 1
ATOM 831 C CA . LYS A 1 101 ? -13.744 8.196 11.813 1.00 89.81 101 LYS A CA 1
ATOM 832 C C . LYS A 1 101 ? -14.198 9.341 12.718 1.00 89.81 101 LYS A C 1
ATOM 834 O O . LYS A 1 101 ? -13.608 10.412 12.688 1.00 89.81 101 LYS A O 1
ATOM 839 N N . ALA A 1 102 ? -15.234 9.144 13.534 1.00 88.44 102 ALA A N 1
ATOM 840 C CA . ALA A 1 102 ? -15.707 10.176 14.455 1.00 88.44 102 ALA A CA 1
ATOM 841 C C . ALA A 1 102 ? -14.880 10.264 15.751 1.00 88.44 102 ALA A C 1
ATOM 843 O O . ALA A 1 102 ? -14.786 11.335 16.355 1.00 88.44 102 ALA A O 1
ATOM 844 N N . LEU A 1 103 ? -14.310 9.141 16.202 1.00 88.88 103 LEU A N 1
ATOM 845 C CA . LEU A 1 103 ? -13.447 9.069 17.383 1.00 88.88 103 LEU A CA 1
ATOM 846 C C . LEU A 1 103 ? -12.000 9.466 17.077 1.00 88.88 103 LEU A C 1
ATOM 848 O O . LEU A 1 103 ? -11.302 9.921 17.980 1.00 88.88 103 LEU A O 1
ATOM 852 N N . ILE A 1 104 ? -11.555 9.316 15.833 1.00 86.75 104 ILE A N 1
ATOM 853 C CA . ILE A 1 104 ? -10.201 9.622 15.369 1.00 86.75 104 ILE A CA 1
ATOM 854 C C . ILE A 1 104 ? -10.209 10.946 14.589 1.00 86.75 104 ILE A C 1
ATOM 856 O O . ILE A 1 104 ? -11.195 11.317 13.967 1.00 86.75 104 ILE A O 1
ATOM 860 N N . GLY A 1 105 ? -9.111 11.703 14.646 1.00 73.69 105 GLY A N 1
ATOM 861 C CA . GLY A 1 105 ? -8.936 12.935 13.871 1.00 73.69 105 GLY A CA 1
ATOM 862 C C . GLY A 1 105 ? -8.870 14.208 14.717 1.00 73.69 105 GLY A C 1
ATOM 863 O O . GLY A 1 105 ? -8.747 14.182 15.945 1.00 73.69 105 GLY A O 1
ATOM 864 N N . LYS A 1 106 ? -8.909 15.370 14.049 1.00 74.19 106 LYS A N 1
ATOM 865 C CA . LYS A 1 106 ? -8.607 16.679 14.667 1.00 74.19 106 LYS A CA 1
ATOM 866 C C . LYS A 1 106 ? -9.512 17.024 15.857 1.00 74.19 106 LYS A C 1
ATOM 868 O O . LYS A 1 106 ? -9.034 17.616 16.821 1.00 74.19 106 LYS A O 1
ATOM 873 N N . ASN A 1 107 ? -10.783 16.626 15.795 1.00 75.12 107 ASN A N 1
ATOM 874 C CA . ASN A 1 107 ? -11.793 16.882 16.830 1.00 75.12 107 ASN A CA 1
ATOM 875 C C . ASN A 1 107 ? -12.287 15.595 17.520 1.00 75.12 107 ASN A C 1
ATOM 877 O O . ASN A 1 107 ? -13.333 15.620 18.167 1.00 75.12 107 ASN A O 1
ATOM 881 N N . GLY A 1 108 ? -11.572 14.481 17.336 1.00 81.12 108 GLY A N 1
ATOM 882 C CA . GLY A 1 108 ? -11.915 13.187 17.917 1.00 81.12 108 GLY A CA 1
ATOM 883 C C . GLY A 1 108 ? -11.585 13.080 19.410 1.00 81.12 108 GLY A C 1
ATOM 884 O O . GLY A 1 108 ? -11.206 14.047 20.077 1.00 81.12 108 GLY A O 1
ATOM 885 N N . ASP A 1 109 ? -11.702 11.869 19.943 1.00 87.44 109 ASP A N 1
ATOM 886 C CA . ASP A 1 109 ? -11.382 11.542 21.328 1.00 87.44 109 ASP A CA 1
ATOM 887 C C . ASP A 1 109 ? -9.896 11.174 21.471 1.00 87.44 109 ASP A C 1
ATOM 889 O O . ASP A 1 109 ? -9.457 10.072 21.141 1.00 87.44 109 ASP A O 1
ATOM 893 N N . LYS A 1 110 ? -9.110 12.094 22.038 1.00 89.31 110 LYS A N 1
ATOM 894 C CA . LYS A 1 110 ? -7.669 11.891 22.260 1.00 89.31 110 LYS A CA 1
ATOM 895 C C . LYS A 1 110 ? -7.340 10.746 23.213 1.00 89.31 110 LYS A C 1
ATOM 897 O O . LYS A 1 110 ? -6.261 10.165 23.104 1.00 89.31 110 LYS A O 1
ATOM 902 N N . ALA A 1 111 ? -8.238 10.399 24.133 1.00 90.62 111 ALA A N 1
ATOM 903 C CA . ALA A 1 111 ? -8.029 9.251 25.007 1.00 90.62 111 ALA A CA 1
ATOM 904 C C . ALA A 1 111 ? -8.214 7.934 24.239 1.00 90.62 111 ALA A C 1
ATOM 906 O O . ALA A 1 111 ? -7.443 6.998 24.456 1.00 90.62 111 ALA A O 1
ATOM 907 N N . PHE A 1 112 ? -9.184 7.881 23.321 1.00 91.75 112 PHE A N 1
ATOM 908 C CA . PHE A 1 112 ? -9.371 6.744 22.415 1.00 91.75 112 PHE A CA 1
ATOM 909 C C . PHE A 1 112 ? -8.166 6.576 21.479 1.00 91.75 112 PHE A C 1
ATOM 911 O O . PHE A 1 112 ? -7.625 5.480 21.348 1.00 91.75 112 PHE A O 1
ATOM 918 N N . GLU A 1 113 ? -7.679 7.678 20.906 1.00 92.06 113 GLU A N 1
ATOM 919 C CA . GLU A 1 113 ? -6.491 7.695 20.046 1.00 92.06 113 GLU A CA 1
ATOM 920 C C . GLU A 1 113 ? -5.248 7.144 20.770 1.00 92.06 113 GLU A C 1
ATOM 922 O O . GLU A 1 113 ? -4.581 6.220 20.299 1.00 92.06 113 GLU A O 1
ATOM 927 N N . ALA A 1 114 ? -4.977 7.646 21.980 1.00 93.81 114 ALA A N 1
ATOM 928 C CA . ALA A 1 114 ? -3.862 7.184 22.804 1.00 93.81 114 ALA A CA 1
ATOM 929 C C . ALA A 1 114 ? -3.997 5.709 23.222 1.00 93.81 114 ALA A C 1
ATOM 931 O O . ALA A 1 114 ? -2.987 5.015 23.389 1.00 93.81 114 ALA A O 1
ATOM 932 N N . TYR A 1 115 ? -5.227 5.225 23.410 1.00 93.69 115 TYR A N 1
ATOM 933 C CA . TYR A 1 115 ? -5.496 3.815 23.670 1.00 93.69 115 TYR A CA 1
ATOM 934 C C . TYR A 1 115 ? -5.144 2.950 22.455 1.00 93.69 115 TYR A C 1
ATOM 936 O O . TYR A 1 115 ? -4.411 1.974 22.619 1.00 93.69 115 TYR A O 1
ATOM 944 N N . LEU A 1 116 ? -5.596 3.326 21.254 1.00 92.25 116 LEU A N 1
ATOM 945 C CA . LEU A 1 116 ? -5.362 2.566 20.024 1.00 92.25 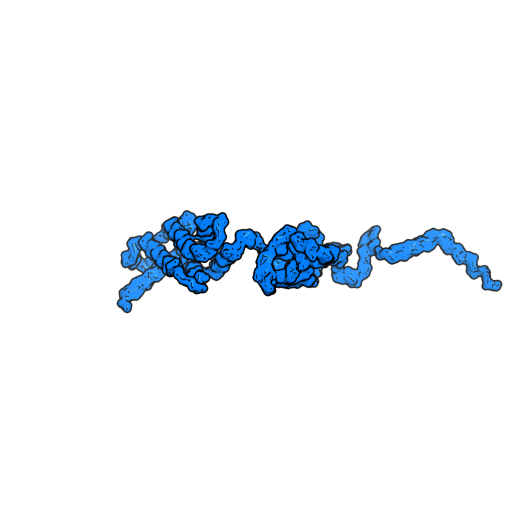116 LEU A CA 1
ATOM 946 C C . LEU A 1 116 ? -3.864 2.439 19.718 1.00 92.25 116 LEU A C 1
ATOM 948 O O . LEU A 1 116 ? -3.367 1.334 19.504 1.00 92.25 116 LEU A O 1
ATOM 952 N N . ILE A 1 117 ? -3.123 3.550 19.815 1.00 93.62 117 ILE A N 1
ATOM 953 C CA . ILE A 1 117 ? -1.658 3.566 19.669 1.00 93.62 117 ILE A CA 1
ATOM 954 C C . ILE A 1 117 ? -1.004 2.587 20.649 1.00 93.62 117 ILE A C 1
ATOM 956 O O . ILE A 1 117 ? -0.132 1.803 20.276 1.00 93.62 117 ILE A O 1
ATOM 960 N N . ARG A 1 118 ? -1.430 2.603 21.917 1.00 92.81 118 ARG A N 1
ATOM 961 C CA . ARG A 1 118 ? -0.880 1.712 22.944 1.00 92.81 118 ARG A CA 1
ATOM 962 C C . ARG A 1 118 ? -1.226 0.250 22.677 1.00 92.81 118 ARG A C 1
ATOM 964 O O . ARG A 1 118 ? -0.389 -0.612 22.934 1.00 92.81 118 ARG A O 1
ATOM 971 N N . ALA A 1 119 ? -2.435 -0.033 22.202 1.00 89.94 119 ALA A N 1
ATOM 972 C CA . ALA A 1 119 ? -2.879 -1.381 21.872 1.00 89.94 119 ALA A CA 1
ATOM 973 C C . ALA A 1 119 ? -2.038 -1.974 20.732 1.00 89.94 119 ALA A C 1
ATOM 975 O O . ALA A 1 119 ? -1.445 -3.035 20.916 1.00 89.94 119 ALA A O 1
ATOM 976 N N . ILE A 1 120 ? -1.878 -1.232 19.631 1.00 89.75 120 ILE A N 1
ATOM 977 C CA . ILE A 1 120 ? -1.043 -1.632 18.488 1.00 89.75 120 ILE A CA 1
ATOM 978 C C . ILE A 1 120 ? 0.423 -1.781 18.908 1.00 89.75 120 ILE A C 1
ATOM 980 O O . ILE A 1 120 ? 1.052 -2.790 18.602 1.00 89.75 120 ILE A O 1
ATOM 984 N N . LYS A 1 121 ? 0.962 -0.837 19.691 1.00 90.38 121 LYS A N 1
ATOM 985 C CA . LYS A 1 121 ? 2.344 -0.920 20.187 1.00 90.38 121 LYS A CA 1
ATOM 986 C C . LYS A 1 121 ? 2.587 -2.168 21.033 1.00 90.38 121 LYS A C 1
ATOM 988 O O . LYS A 1 121 ? 3.623 -2.808 20.890 1.00 90.38 121 LYS A O 1
ATOM 993 N N . ARG A 1 122 ? 1.654 -2.518 21.926 1.00 86.00 122 ARG A N 1
ATOM 994 C CA . ARG A 1 122 ? 1.753 -3.743 22.739 1.00 86.00 122 ARG A CA 1
ATOM 995 C C . ARG A 1 122 ? 1.711 -4.995 21.878 1.00 86.00 122 ARG A C 1
ATOM 997 O O . ARG A 1 122 ? 2.487 -5.906 22.139 1.00 86.00 122 ARG A O 1
ATOM 1004 N N . PHE A 1 123 ? 0.837 -5.017 20.875 1.00 81.19 123 PHE A N 1
ATOM 1005 C CA . PHE A 1 123 ? 0.764 -6.116 19.923 1.00 81.19 123 PHE A CA 1
ATOM 1006 C C . PHE A 1 123 ? 2.099 -6.288 19.194 1.00 81.19 123 PHE A C 1
ATOM 1008 O O . PHE A 1 123 ? 2.702 -7.351 19.284 1.00 81.19 123 PHE A O 1
ATOM 1015 N N . ILE A 1 124 ? 2.633 -5.223 18.591 1.00 82.19 124 ILE A N 1
ATOM 1016 C CA . ILE A 1 124 ? 3.927 -5.255 17.893 1.00 82.19 124 ILE A CA 1
ATOM 1017 C C . ILE A 1 124 ? 5.060 -5.671 18.839 1.00 82.19 124 ILE A C 1
ATOM 1019 O O . ILE A 1 124 ? 5.859 -6.527 18.482 1.00 82.19 124 ILE A O 1
ATOM 1023 N N . LEU A 1 125 ? 5.120 -5.123 20.059 1.00 81.25 125 LEU A N 1
ATOM 1024 C CA . LEU A 1 125 ? 6.136 -5.482 21.058 1.00 81.25 125 LEU A CA 1
ATOM 1025 C C . LEU A 1 125 ? 6.075 -6.966 21.453 1.00 81.25 125 LEU A C 1
ATOM 1027 O O . LEU A 1 125 ? 7.121 -7.569 21.684 1.00 81.25 125 LEU A O 1
ATOM 1031 N N . GLY A 1 126 ? 4.875 -7.544 21.564 1.00 74.31 126 GLY A N 1
ATOM 1032 C CA . GLY A 1 126 ? 4.698 -8.970 21.849 1.00 74.31 126 GLY A CA 1
ATOM 1033 C C . GLY A 1 126 ? 5.387 -9.849 20.803 1.00 74.31 126 GLY A C 1
ATOM 1034 O O . GLY A 1 126 ? 6.134 -10.751 21.165 1.00 74.31 126 GLY A O 1
ATOM 1035 N N . HIS A 1 127 ? 5.236 -9.498 19.524 1.00 66.25 127 HIS A N 1
ATOM 1036 C CA . HIS A 1 127 ? 5.762 -10.267 18.392 1.00 66.25 127 HIS A CA 1
ATOM 1037 C C . HIS A 1 127 ? 7.234 -9.938 18.071 1.00 66.25 127 HIS A C 1
ATOM 1039 O O . HIS A 1 127 ? 8.027 -10.823 17.749 1.00 66.25 127 HIS A O 1
ATOM 1045 N N . ALA A 1 128 ? 7.651 -8.673 18.208 1.00 62.00 128 ALA A N 1
ATOM 1046 C CA . ALA A 1 128 ? 9.003 -8.216 17.867 1.00 62.00 128 ALA A CA 1
ATOM 1047 C C . ALA A 1 128 ? 10.103 -8.915 18.685 1.00 62.00 128 ALA A C 1
ATOM 1049 O O . ALA A 1 128 ? 11.202 -9.139 18.175 1.00 62.00 128 ALA A O 1
ATOM 1050 N N . LYS A 1 129 ? 9.797 -9.345 19.918 1.00 60.84 129 LYS A N 1
ATOM 1051 C CA . LYS A 1 129 ? 10.727 -10.102 20.775 1.00 60.84 129 LYS A CA 1
ATOM 1052 C C . LYS A 1 129 ? 11.207 -11.422 20.167 1.00 60.84 129 LYS A C 1
ATOM 1054 O O . LYS A 1 129 ? 12.204 -11.967 20.632 1.00 60.84 129 LYS A O 1
ATOM 1059 N N . VAL A 1 130 ? 10.510 -11.928 19.154 1.00 53.44 130 VAL A N 1
ATOM 1060 C CA . VAL A 1 130 ? 10.762 -13.237 18.546 1.00 53.44 130 VAL A CA 1
ATOM 1061 C C . VAL A 1 130 ? 11.611 -13.118 17.277 1.00 53.44 130 VAL A C 1
ATOM 1063 O O . VAL A 1 130 ? 12.395 -14.014 16.974 1.00 53.44 130 VAL A O 1
ATOM 1066 N N . SER A 1 131 ? 11.497 -12.001 16.553 1.00 56.56 131 SER A N 1
ATOM 1067 C CA . SER A 1 131 ? 12.065 -11.844 15.206 1.00 56.56 131 SER A CA 1
ATOM 1068 C C . SER A 1 131 ? 13.171 -10.785 15.101 1.00 56.56 131 SER A C 1
ATOM 1070 O O . SER A 1 131 ? 13.744 -10.608 14.025 1.00 56.56 131 SER A O 1
ATOM 1072 N N . TYR A 1 132 ? 13.498 -10.071 16.185 1.00 60.12 132 TYR A N 1
ATOM 1073 C CA . TYR A 1 132 ? 14.521 -9.023 16.159 1.00 60.12 132 TYR A CA 1
ATOM 1074 C C . TYR A 1 132 ? 15.944 -9.598 16.185 1.00 60.12 132 TYR A C 1
ATOM 1076 O O . TYR A 1 132 ? 16.508 -9.858 17.251 1.00 60.12 132 TYR A O 1
ATOM 1084 N N . GLN A 1 133 ? 16.522 -9.821 15.003 1.00 58.44 133 GLN A N 1
ATOM 1085 C CA . GLN A 1 133 ? 17.857 -10.416 14.859 1.00 58.44 133 GLN A CA 1
ATOM 1086 C C . GLN A 1 133 ? 18.965 -9.385 14.595 1.00 58.44 133 GLN A C 1
ATOM 1088 O O . GLN A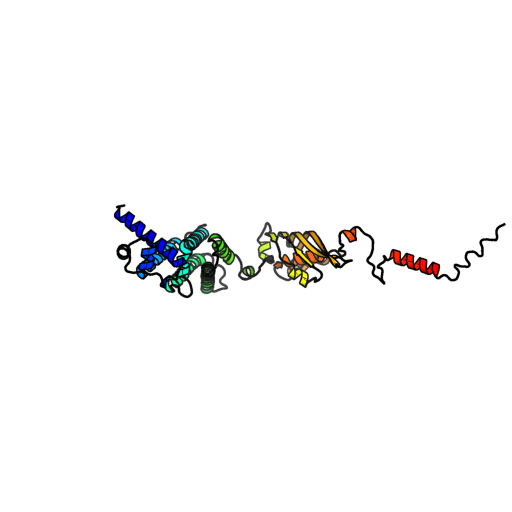 1 133 ? 20.103 -9.609 15.009 1.00 58.44 133 GLN A O 1
ATOM 1093 N N . ASP A 1 134 ? 18.642 -8.243 13.982 1.00 63.88 134 ASP A N 1
ATOM 1094 C CA . ASP A 1 134 ? 19.600 -7.165 13.717 1.00 63.88 134 ASP A CA 1
ATOM 1095 C C . ASP A 1 134 ? 19.502 -6.063 14.784 1.00 63.88 134 ASP A C 1
ATOM 1097 O O . ASP A 1 134 ? 18.451 -5.468 14.962 1.00 63.88 134 ASP A O 1
ATOM 1101 N N . LYS A 1 135 ? 20.596 -5.781 15.504 1.00 69.56 135 LYS A N 1
ATOM 1102 C CA . LYS A 1 135 ? 20.657 -4.790 16.598 1.00 69.56 135 LYS A CA 1
ATOM 1103 C C . LYS A 1 135 ? 21.216 -3.430 16.169 1.00 69.56 135 LYS A C 1
ATOM 1105 O O . LYS A 1 135 ? 21.561 -2.623 17.032 1.00 69.56 135 LYS A O 1
ATOM 1110 N N . THR A 1 136 ? 21.351 -3.180 14.868 1.00 82.69 136 THR A N 1
ATOM 1111 C CA . THR A 1 136 ? 21.857 -1.906 14.328 1.00 82.69 136 THR A CA 1
ATOM 1112 C C . THR A 1 136 ? 20.999 -0.707 14.740 1.00 82.69 136 THR A C 1
ATOM 1114 O O . THR A 1 136 ? 21.535 0.356 15.055 1.00 82.69 136 THR A O 1
ATOM 1117 N N . ILE A 1 137 ? 19.678 -0.882 14.806 1.00 82.56 137 ILE A N 1
ATOM 1118 C CA . ILE A 1 137 ? 18.726 0.130 15.276 1.00 82.56 137 ILE A CA 1
ATOM 1119 C C . ILE A 1 137 ? 18.341 -0.186 16.736 1.00 82.56 137 ILE A C 1
ATOM 1121 O O . ILE A 1 137 ? 18.285 -1.350 17.133 1.00 82.56 137 ILE A O 1
ATOM 1125 N N . PRO A 1 138 ? 18.086 0.796 17.615 1.00 87.19 138 PRO A N 1
ATOM 1126 C CA . PRO A 1 138 ? 17.541 0.476 18.930 1.00 87.19 138 PRO A CA 1
ATOM 1127 C C . PRO A 1 138 ? 16.075 0.028 18.814 1.00 87.19 138 PRO A C 1
ATOM 1129 O O . PRO A 1 138 ? 15.267 0.692 18.164 1.00 87.19 138 PRO A O 1
ATOM 1132 N N . GLU A 1 139 ? 15.722 -1.062 19.500 1.00 84.00 139 GLU A N 1
ATOM 1133 C CA . GLU A 1 139 ? 14.397 -1.714 19.459 1.00 84.00 139 GLU A CA 1
ATOM 1134 C C . GLU A 1 139 ? 13.230 -0.728 19.642 1.00 84.00 139 GLU A C 1
ATOM 1136 O O . GLU A 1 139 ? 12.205 -0.825 18.969 1.00 84.00 139 GLU A O 1
ATOM 1141 N N . THR A 1 140 ? 13.397 0.279 20.505 1.00 87.56 140 THR A N 1
ATOM 1142 C CA . THR A 1 140 ? 12.378 1.308 20.749 1.00 87.56 140 THR A CA 1
ATOM 1143 C C . THR A 1 140 ? 12.001 2.074 19.485 1.00 87.56 140 THR A C 1
ATOM 1145 O O . THR A 1 140 ? 10.817 2.309 19.261 1.00 87.56 140 THR A O 1
ATOM 1148 N N . TYR A 1 141 ? 12.980 2.427 18.644 1.00 89.69 141 TYR A N 1
ATOM 1149 C CA . TYR A 1 141 ? 12.725 3.134 17.388 1.00 89.69 141 TYR A CA 1
ATOM 1150 C C . TYR A 1 141 ? 12.040 2.226 16.372 1.00 89.69 141 TYR A C 1
ATOM 1152 O O . TYR A 1 141 ? 11.120 2.669 15.695 1.00 89.69 141 TYR A O 1
ATOM 1160 N N . VAL A 1 142 ? 12.435 0.952 16.303 1.00 86.12 142 VAL A N 1
ATOM 1161 C CA . VAL A 1 142 ? 11.806 -0.030 15.407 1.00 86.12 142 VAL A CA 1
ATOM 1162 C C . VAL A 1 142 ? 10.329 -0.191 15.754 1.00 86.12 142 VAL A C 1
ATOM 1164 O O . VAL A 1 142 ? 9.467 -0.043 14.891 1.00 86.12 142 VAL A O 1
ATOM 1167 N N . ILE A 1 143 ? 10.017 -0.407 17.033 1.00 87.75 143 ILE A N 1
ATOM 1168 C CA . ILE A 1 143 ? 8.635 -0.547 17.502 1.00 87.75 143 ILE A CA 1
ATOM 1169 C C . ILE A 1 143 ? 7.831 0.726 17.231 1.00 87.75 143 ILE A C 1
ATOM 1171 O O . ILE A 1 143 ? 6.679 0.634 16.802 1.00 87.75 143 ILE A O 1
ATOM 1175 N N . ASP A 1 144 ? 8.407 1.905 17.473 1.00 91.81 144 ASP A N 1
ATOM 1176 C CA . ASP A 1 144 ? 7.715 3.172 17.236 1.00 91.81 144 ASP A CA 1
ATOM 1177 C C . ASP A 1 144 ? 7.443 3.405 15.745 1.00 91.81 144 ASP A C 1
ATOM 1179 O O . ASP A 1 144 ? 6.323 3.775 15.398 1.00 91.81 144 ASP A O 1
ATOM 1183 N N . ILE A 1 145 ? 8.394 3.105 14.854 1.00 90.75 145 ILE A N 1
ATOM 1184 C CA . ILE A 1 145 ? 8.204 3.189 13.395 1.00 90.75 145 ILE A CA 1
ATOM 1185 C C . ILE A 1 145 ? 7.105 2.223 12.932 1.00 90.75 145 ILE A C 1
ATOM 1187 O O . ILE A 1 145 ? 6.183 2.618 12.212 1.00 90.75 145 ILE A O 1
ATOM 1191 N N . LEU A 1 146 ? 7.149 0.965 13.377 1.00 88.31 146 LEU A N 1
ATOM 1192 C CA . LEU A 1 146 ? 6.136 -0.032 13.021 1.00 88.31 146 LEU A CA 1
ATOM 1193 C C . LEU A 1 146 ? 4.750 0.364 13.547 1.00 88.31 146 LEU A C 1
ATOM 1195 O O . LEU A 1 146 ? 3.769 0.296 12.811 1.00 88.31 146 LEU A O 1
ATOM 1199 N N . THR A 1 147 ? 4.663 0.854 14.785 1.00 92.25 147 THR A N 1
ATOM 1200 C CA . THR A 1 147 ? 3.396 1.318 15.374 1.00 92.25 147 THR A CA 1
ATOM 1201 C C . THR A 1 147 ? 2.849 2.525 14.617 1.00 92.25 147 THR A C 1
ATOM 1203 O O . THR A 1 147 ? 1.688 2.528 14.210 1.00 92.25 147 THR A O 1
ATOM 1206 N N . MET A 1 148 ? 3.671 3.558 14.416 1.00 94.56 148 MET A N 1
ATOM 1207 C CA . MET A 1 148 ? 3.232 4.807 13.793 1.00 94.56 148 MET A CA 1
ATOM 1208 C C . MET A 1 148 ? 2.887 4.628 12.316 1.00 94.56 148 MET A C 1
ATOM 1210 O O . MET A 1 148 ? 1.971 5.288 11.843 1.00 94.56 148 MET A O 1
ATOM 1214 N N . SER A 1 149 ? 3.541 3.710 11.599 1.00 92.88 149 SER A N 1
ATOM 1215 C CA . SER A 1 149 ? 3.166 3.393 10.214 1.00 92.88 149 SER A CA 1
ATOM 1216 C C . SER A 1 149 ? 1.787 2.735 10.114 1.00 92.88 149 SER A C 1
ATOM 1218 O O . SER A 1 149 ? 1.024 3.081 9.218 1.00 92.88 149 SER A O 1
ATOM 1220 N N . VAL A 1 150 ? 1.415 1.827 11.033 1.00 92.62 150 VAL A N 1
ATOM 1221 C CA . VAL A 1 150 ? 0.052 1.249 11.063 1.00 92.62 150 VAL A CA 1
ATOM 1222 C C . VAL A 1 150 ? -0.968 2.349 11.351 1.00 92.62 150 VAL A C 1
ATOM 1224 O O . VAL A 1 150 ? -1.971 2.461 10.654 1.00 92.62 150 VAL A O 1
ATOM 1227 N N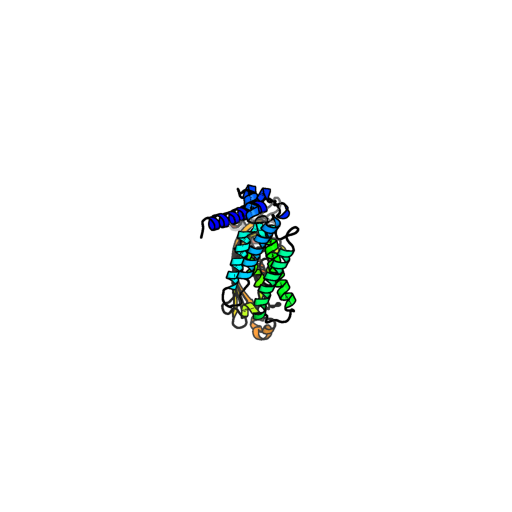 . ILE A 1 151 ? -0.687 3.191 12.349 1.00 94.00 151 ILE A N 1
ATOM 1228 C CA . ILE A 1 151 ? -1.553 4.319 12.714 1.00 94.00 151 ILE A CA 1
ATOM 1229 C C . ILE A 1 151 ? -1.726 5.288 11.541 1.00 94.00 151 ILE A C 1
ATOM 1231 O O . ILE A 1 151 ? -2.847 5.704 11.263 1.00 94.00 151 ILE A O 1
ATOM 1235 N N . ALA A 1 152 ? -0.644 5.611 10.830 1.00 95.38 152 ALA A N 1
ATOM 1236 C CA . ALA A 1 152 ? -0.686 6.484 9.665 1.00 95.38 152 ALA A CA 1
ATOM 1237 C C . ALA A 1 152 ? -1.575 5.904 8.557 1.00 95.38 152 ALA A C 1
ATOM 1239 O O . ALA A 1 152 ? -2.429 6.622 8.051 1.00 95.38 152 ALA A O 1
ATOM 1240 N N . ILE A 1 153 ? -1.445 4.607 8.243 1.00 95.81 153 ILE A N 1
ATOM 1241 C CA . ILE A 1 153 ? -2.302 3.933 7.252 1.00 95.81 153 ILE A CA 1
ATOM 1242 C C . ILE A 1 153 ? -3.779 4.016 7.659 1.00 95.81 153 ILE A C 1
ATOM 1244 O O . ILE A 1 153 ? -4.614 4.376 6.835 1.00 95.81 153 ILE A O 1
ATOM 1248 N N . ILE A 1 154 ? -4.106 3.750 8.930 1.00 94.75 154 ILE A N 1
ATOM 1249 C CA . ILE A 1 154 ? -5.486 3.847 9.436 1.00 94.75 154 ILE A CA 1
ATOM 1250 C C . ILE A 1 154 ? -6.009 5.287 9.331 1.00 94.75 154 ILE A C 1
ATOM 1252 O O . ILE A 1 154 ? -7.151 5.496 8.934 1.00 94.75 154 ILE A O 1
ATOM 1256 N N . TYR A 1 155 ? -5.197 6.291 9.669 1.00 94.00 155 TYR A N 1
ATOM 1257 C CA . TYR A 1 155 ? -5.602 7.696 9.554 1.00 94.00 155 TYR A CA 1
ATOM 1258 C C . TYR A 1 155 ? -5.852 8.103 8.111 1.00 94.00 155 TYR A C 1
ATOM 1260 O O . TYR A 1 155 ? -6.860 8.749 7.842 1.00 94.00 155 TYR A O 1
ATOM 1268 N N . THR A 1 156 ? -4.963 7.706 7.200 1.00 95.56 156 THR A N 1
ATOM 1269 C CA . THR A 1 156 ? -5.142 7.946 5.770 1.00 95.56 156 THR A CA 1
ATOM 1270 C C . THR A 1 156 ? -6.429 7.293 5.281 1.00 95.56 156 THR A C 1
ATOM 1272 O O . THR A 1 156 ? -7.244 7.980 4.681 1.00 95.56 156 THR A O 1
ATOM 1275 N N . TRP A 1 157 ? -6.667 6.024 5.622 1.00 96.25 157 TRP A N 1
ATOM 1276 C CA . TRP A 1 157 ? -7.877 5.302 5.230 1.00 96.25 157 TRP A CA 1
ATOM 1277 C C . TRP A 1 157 ? -9.166 5.972 5.730 1.00 96.25 157 TRP A C 1
ATOM 1279 O O . TRP A 1 157 ? -10.107 6.154 4.963 1.00 96.25 157 TRP A O 1
ATOM 1289 N N . LEU A 1 158 ? -9.208 6.407 6.995 1.00 92.50 158 LEU A N 1
ATOM 1290 C CA . LEU A 1 158 ? -10.387 7.066 7.575 1.00 92.50 158 LEU A CA 1
ATOM 1291 C C . LEU A 1 158 ? -10.693 8.440 6.946 1.00 92.50 158 LEU A C 1
ATOM 1293 O O . LEU A 1 158 ? -11.843 8.894 6.997 1.00 92.50 158 LEU A O 1
ATOM 1297 N N . ASP A 1 159 ? -9.693 9.106 6.363 1.00 91.38 159 ASP A N 1
ATOM 1298 C CA . ASP A 1 159 ? -9.827 10.430 5.739 1.00 91.38 159 ASP A CA 1
ATOM 1299 C C . ASP A 1 159 ? -10.126 10.370 4.229 1.00 91.38 159 ASP A C 1
ATOM 1301 O O . ASP A 1 159 ? -10.465 11.390 3.633 1.00 91.38 159 ASP A O 1
ATOM 1305 N N . GLU A 1 160 ? -10.075 9.187 3.608 1.00 92.81 160 GLU A N 1
ATOM 1306 C CA . GLU A 1 160 ? -10.405 9.010 2.189 1.00 92.81 160 GLU A CA 1
ATOM 1307 C C . GLU A 1 160 ? -11.853 9.435 1.875 1.00 92.81 160 GLU A C 1
ATOM 1309 O O . GLU A 1 160 ? -12.796 9.128 2.615 1.00 92.81 160 GLU A O 1
ATOM 1314 N N . GLU A 1 161 ? -12.040 10.135 0.747 1.00 89.12 161 GLU A N 1
ATOM 1315 C CA . GLU A 1 161 ? -13.373 10.496 0.236 1.00 89.12 161 GLU A CA 1
ATOM 1316 C C . GLU A 1 161 ? -14.168 9.253 -0.179 1.00 89.12 161 GLU A C 1
ATOM 1318 O O . GLU A 1 161 ? -15.359 9.155 0.109 1.00 89.12 161 GLU A O 1
ATOM 1323 N N . ASN A 1 162 ? -13.485 8.297 -0.816 1.00 91.00 162 ASN A N 1
ATOM 1324 C CA . ASN A 1 162 ? -13.999 6.978 -1.167 1.00 91.00 162 ASN A CA 1
ATOM 1325 C C . ASN A 1 162 ? -13.098 5.932 -0.499 1.00 91.00 162 ASN A C 1
ATOM 1327 O O . ASN A 1 162 ? -12.071 5.579 -1.084 1.00 91.00 162 ASN A O 1
ATOM 1331 N N . PRO A 1 163 ? -13.432 5.494 0.728 1.00 92.62 163 PRO A N 1
ATOM 1332 C CA . PRO A 1 163 ? -12.598 4.567 1.476 1.00 92.62 163 PRO A CA 1
ATOM 1333 C C . PRO A 1 163 ? -12.387 3.249 0.733 1.00 92.62 163 PRO A C 1
ATOM 1335 O O . PRO A 1 163 ? -13.340 2.654 0.224 1.00 92.62 163 PRO A O 1
ATOM 1338 N N . ARG A 1 164 ? -11.138 2.785 0.711 1.00 96.12 164 ARG A N 1
ATOM 1339 C CA . ARG A 1 164 ? -10.766 1.429 0.281 1.00 96.12 164 ARG A CA 1
ATOM 1340 C C . ARG A 1 164 ? -11.420 0.345 1.140 1.00 96.12 164 ARG A C 1
ATOM 1342 O O . ARG A 1 164 ? -11.827 0.599 2.272 1.00 96.12 164 ARG A O 1
ATOM 1349 N N . THR A 1 165 ? -11.457 -0.874 0.615 1.00 96.00 165 THR A N 1
ATOM 1350 C CA . THR A 1 165 ? -11.932 -2.064 1.340 1.00 96.00 165 THR A CA 1
ATOM 1351 C C . THR A 1 165 ? -10.929 -2.538 2.393 1.00 96.00 165 THR A C 1
ATOM 1353 O O . THR A 1 165 ? -9.725 -2.279 2.264 1.00 96.00 165 THR A O 1
ATOM 1356 N N . SER A 1 166 ? -11.376 -3.310 3.395 1.00 95.19 166 SER A N 1
ATOM 1357 C CA . SER A 1 166 ? -10.467 -3.925 4.377 1.00 95.19 166 SER A CA 1
ATOM 1358 C C . SER A 1 166 ? -9.334 -4.705 3.708 1.00 95.19 166 SER A C 1
ATOM 1360 O O . SER A 1 166 ? -8.173 -4.577 4.097 1.00 95.19 166 SER A O 1
ATOM 1362 N N . ARG A 1 167 ? -9.646 -5.458 2.645 1.00 92.25 167 ARG A N 1
ATOM 1363 C CA . ARG A 1 167 ? -8.689 -6.266 1.879 1.00 92.25 167 ARG A CA 1
ATOM 1364 C C . ARG A 1 167 ? -7.553 -5.431 1.294 1.00 92.25 167 ARG A C 1
ATOM 1366 O O . ARG A 1 167 ? -6.397 -5.836 1.390 1.00 92.25 167 ARG A O 1
ATOM 1373 N N . GLU A 1 168 ? -7.869 -4.291 0.689 1.00 92.19 168 GLU A N 1
ATOM 1374 C CA . GLU A 1 168 ? -6.863 -3.389 0.116 1.00 92.19 168 GLU A CA 1
ATOM 1375 C C . GLU A 1 168 ? -5.980 -2.771 1.208 1.00 92.19 168 GLU A C 1
ATOM 1377 O O . GLU A 1 168 ? -4.769 -2.651 1.036 1.00 92.19 168 GLU A O 1
ATOM 1382 N N . ILE A 1 169 ? -6.560 -2.431 2.362 1.00 96.81 169 ILE A N 1
ATOM 1383 C CA . ILE A 1 169 ? -5.806 -1.901 3.503 1.00 96.81 169 ILE A CA 1
ATOM 1384 C C . ILE A 1 169 ? -4.902 -2.963 4.127 1.00 96.81 169 ILE A C 1
ATOM 1386 O O . ILE A 1 169 ? -3.756 -2.664 4.460 1.00 96.81 169 ILE A O 1
ATOM 1390 N N . ILE A 1 170 ? -5.370 -4.206 4.249 1.00 90.19 170 ILE A N 1
ATOM 1391 C CA . ILE A 1 170 ? -4.550 -5.337 4.701 1.00 90.19 170 ILE A CA 1
ATOM 1392 C C . ILE A 1 170 ? -3.367 -5.536 3.748 1.00 90.19 170 ILE A C 1
ATOM 1394 O O . ILE A 1 170 ? -2.240 -5.670 4.215 1.00 90.19 170 ILE A O 1
ATOM 1398 N N . ASP A 1 171 ? -3.594 -5.488 2.432 1.00 85.19 171 ASP A N 1
ATOM 1399 C CA . ASP A 1 171 ? -2.528 -5.597 1.427 1.00 85.19 171 ASP A CA 1
ATOM 1400 C C . ASP A 1 171 ? -1.490 -4.469 1.563 1.00 85.19 171 ASP A C 1
ATOM 1402 O O . ASP A 1 171 ? -0.291 -4.739 1.631 1.00 85.19 171 ASP A O 1
ATOM 1406 N N . ILE A 1 172 ? -1.929 -3.214 1.718 1.00 90.00 172 ILE A N 1
ATOM 1407 C CA . ILE A 1 172 ? -1.034 -2.076 1.999 1.00 90.00 172 ILE A CA 1
ATOM 1408 C C . ILE A 1 172 ? -0.254 -2.309 3.298 1.00 90.00 172 ILE A C 1
ATOM 1410 O O . ILE A 1 172 ? 0.952 -2.037 3.368 1.00 90.00 172 ILE A O 1
ATOM 1414 N N . ILE A 1 173 ? -0.920 -2.822 4.339 1.00 90.50 173 ILE A N 1
ATOM 1415 C CA . ILE A 1 173 ? -0.275 -3.101 5.617 1.00 90.50 173 ILE A CA 1
ATOM 1416 C C . ILE A 1 173 ? 0.800 -4.181 5.462 1.00 90.50 173 ILE A C 1
ATOM 1418 O O . ILE A 1 173 ? 1.896 -4.010 5.986 1.00 90.50 173 ILE A O 1
ATOM 1422 N N . VAL A 1 174 ? 0.534 -5.256 4.728 1.00 84.00 174 VAL A N 1
ATOM 1423 C CA . VAL A 1 174 ? 1.513 -6.325 4.500 1.00 84.00 174 VAL A CA 1
ATOM 1424 C C . VAL A 1 174 ? 2.678 -5.819 3.645 1.00 84.00 174 VAL A C 1
ATOM 1426 O O . VAL A 1 174 ? 3.830 -5.937 4.060 1.00 84.00 174 VAL A O 1
ATOM 1429 N N . LYS A 1 175 ? 2.403 -5.164 2.510 1.00 80.44 175 LYS A N 1
ATOM 1430 C CA . LYS A 1 175 ? 3.433 -4.665 1.580 1.00 80.44 175 LYS A CA 1
ATOM 1431 C C . LYS A 1 175 ? 4.413 -3.707 2.237 1.00 80.44 175 LYS A C 1
ATOM 1433 O O . LYS A 1 175 ? 5.616 -3.828 2.058 1.00 80.44 175 LYS A O 1
ATOM 1438 N N . THR A 1 176 ? 3.924 -2.786 3.060 1.00 86.00 176 THR A N 1
ATOM 1439 C CA . THR A 1 176 ? 4.789 -1.831 3.781 1.00 86.00 176 THR A CA 1
ATOM 1440 C C . THR A 1 176 ? 5.667 -2.478 4.860 1.00 86.00 176 THR A C 1
ATOM 1442 O O . THR A 1 176 ? 6.503 -1.796 5.450 1.00 86.00 176 THR A O 1
ATOM 1445 N N . ARG A 1 177 ? 5.472 -3.772 5.156 1.00 82.81 177 ARG A N 1
ATOM 1446 C CA . ARG A 1 177 ? 6.248 -4.557 6.134 1.00 82.81 177 ARG A CA 1
ATOM 1447 C C . ARG A 1 177 ? 7.208 -5.526 5.446 1.00 82.81 177 ARG A C 1
ATOM 1449 O O . ARG A 1 177 ? 8.165 -5.960 6.077 1.00 82.81 177 ARG A O 1
ATOM 1456 N N . THR A 1 178 ? 6.966 -5.840 4.175 1.00 73.69 178 THR A N 1
ATOM 1457 C CA . THR A 1 178 ? 7.827 -6.697 3.351 1.00 73.69 178 THR A CA 1
ATOM 1458 C C . THR A 1 178 ? 8.731 -5.909 2.404 1.00 73.69 178 THR A C 1
ATOM 1460 O O . THR A 1 178 ? 9.792 -6.404 2.047 1.00 73.69 178 THR A O 1
ATOM 1463 N N . LEU A 1 179 ? 8.336 -4.697 2.004 1.00 69.31 179 LEU A N 1
ATOM 1464 C CA . LEU A 1 179 ? 9.108 -3.810 1.130 1.00 69.31 179 LEU A CA 1
ATOM 1465 C C . LEU A 1 179 ? 9.949 -2.826 1.949 1.00 69.31 179 LEU A C 1
ATOM 1467 O O . LEU A 1 179 ? 9.498 -2.325 2.985 1.00 69.31 179 LEU A O 1
ATOM 1471 N N . SER A 1 180 ? 11.155 -2.501 1.474 1.00 75.88 180 SER A N 1
ATOM 1472 C CA . SER A 1 180 ? 11.948 -1.444 2.103 1.00 75.88 180 SER A CA 1
ATOM 1473 C C . SER A 1 180 ? 11.316 -0.067 1.840 1.00 75.88 180 SER A C 1
ATOM 1475 O O . SER A 1 180 ? 10.622 0.117 0.837 1.00 75.88 180 SER A O 1
ATOM 1477 N N . PRO A 1 181 ? 11.573 0.953 2.685 1.00 77.31 181 PRO A N 1
ATOM 1478 C CA . PRO A 1 181 ? 11.084 2.305 2.425 1.00 77.31 181 PRO A CA 1
ATOM 1479 C C . PRO A 1 181 ? 11.489 2.861 1.055 1.00 77.31 181 PRO A C 1
ATOM 1481 O O . PRO A 1 181 ? 10.730 3.634 0.482 1.00 77.31 181 PRO A O 1
ATOM 1484 N N . ALA A 1 182 ? 12.652 2.473 0.520 1.00 69.12 182 ALA A N 1
ATOM 1485 C CA . ALA A 1 182 ? 13.084 2.886 -0.813 1.00 69.12 182 ALA A CA 1
ATOM 1486 C C . ALA A 1 182 ? 12.211 2.256 -1.911 1.00 69.12 182 ALA A C 1
ATOM 1488 O O . ALA A 1 182 ? 11.823 2.943 -2.855 1.00 69.12 182 ALA A O 1
ATOM 1489 N N . ASP A 1 183 ? 11.832 0.987 -1.746 1.00 64.38 183 ASP A N 1
ATOM 1490 C CA . ASP A 1 183 ? 11.000 0.261 -2.710 1.00 64.38 183 ASP A CA 1
ATOM 1491 C C . ASP A 1 183 ? 9.556 0.787 -2.739 1.00 64.38 183 ASP A C 1
ATOM 1493 O O . ASP A 1 183 ? 8.900 0.706 -3.769 1.00 64.38 183 ASP A O 1
ATOM 1497 N N . LEU A 1 184 ? 9.070 1.405 -1.650 1.00 67.06 184 LEU A N 1
ATOM 1498 C CA . LEU A 1 184 ? 7.737 2.031 -1.598 1.00 67.06 184 LEU A CA 1
ATOM 1499 C C . LEU A 1 184 ? 7.605 3.282 -2.482 1.00 67.06 184 LEU A C 1
ATOM 1501 O O . LEU A 1 184 ? 6.506 3.596 -2.936 1.00 67.06 184 LEU A O 1
ATOM 1505 N N . TYR A 1 185 ? 8.701 4.014 -2.701 1.00 56.09 185 TYR A N 1
ATOM 1506 C CA . TYR A 1 185 ? 8.734 5.197 -3.574 1.00 56.09 185 TYR A CA 1
ATOM 1507 C C . TYR A 1 185 ? 9.218 4.876 -4.983 1.00 56.09 185 TYR A C 1
ATOM 1509 O O . TYR A 1 185 ? 9.067 5.691 -5.898 1.00 56.09 185 TYR A O 1
ATOM 1517 N N . ARG A 1 186 ? 9.788 3.687 -5.176 1.00 55.34 186 ARG A N 1
ATOM 1518 C CA . ARG A 1 186 ? 10.166 3.201 -6.490 1.00 55.34 186 ARG A CA 1
ATOM 1519 C C . ARG A 1 186 ? 8.876 2.745 -7.168 1.00 55.34 186 ARG A C 1
ATOM 1521 O O . ARG A 1 186 ? 8.403 1.640 -6.946 1.00 55.34 186 ARG A O 1
ATOM 1528 N N . ARG A 1 187 ? 8.288 3.630 -7.980 1.00 45.53 187 ARG A N 1
ATOM 1529 C CA . ARG A 1 187 ? 7.011 3.424 -8.699 1.00 45.53 187 ARG A CA 1
ATOM 1530 C C . ARG A 1 187 ? 6.973 2.137 -9.551 1.00 45.53 187 ARG A C 1
ATOM 1532 O O . ARG A 1 187 ? 5.906 1.740 -9.989 1.00 45.53 187 ARG A O 1
ATOM 1539 N N . GLU A 1 188 ? 8.128 1.502 -9.734 1.00 51.41 188 GLU A N 1
ATOM 1540 C CA . GLU A 1 188 ? 8.429 0.320 -10.537 1.00 51.41 188 GLU A CA 1
ATOM 1541 C C . GLU A 1 188 ? 9.777 -0.233 -9.999 1.00 51.41 188 GLU A C 1
ATOM 1543 O O . GLU A 1 188 ? 10.840 0.259 -10.394 1.00 51.41 188 GLU A O 1
ATOM 1548 N N . SER A 1 189 ? 9.798 -1.140 -9.013 1.00 52.78 189 SER A N 1
ATOM 1549 C CA . SER A 1 189 ? 11.072 -1.713 -8.537 1.00 52.78 189 SER A CA 1
ATOM 1550 C C . SER A 1 189 ? 11.467 -2.920 -9.366 1.00 52.78 189 SER A C 1
ATOM 1552 O O . SER A 1 189 ? 11.035 -4.033 -9.098 1.00 52.78 189 SER A O 1
ATOM 1554 N N . VAL A 1 190 ? 12.334 -2.656 -10.334 1.00 69.94 190 VAL A N 1
ATOM 1555 C CA . VAL A 1 190 ? 12.883 -3.615 -11.298 1.00 69.94 190 VAL A CA 1
ATOM 1556 C C . VAL A 1 190 ? 14.398 -3.785 -11.095 1.00 69.94 190 VAL A C 1
ATOM 1558 O O . VAL A 1 190 ? 15.131 -4.219 -11.976 1.00 69.94 190 VAL A O 1
ATOM 1561 N N . MET A 1 191 ? 14.869 -3.385 -9.909 1.00 82.44 191 MET A N 1
ATOM 1562 C CA . MET A 1 191 ? 16.245 -3.546 -9.458 1.00 82.44 191 MET A CA 1
ATOM 1563 C C . MET A 1 191 ? 16.342 -4.826 -8.636 1.00 82.44 191 MET A C 1
ATOM 1565 O O . MET A 1 191 ? 15.717 -4.925 -7.579 1.00 82.44 191 MET A O 1
ATOM 1569 N N . TYR A 1 192 ? 17.145 -5.778 -9.094 1.00 87.69 192 TYR A N 1
ATOM 1570 C CA . TYR A 1 192 ? 17.391 -7.036 -8.398 1.00 87.69 192 TYR A CA 1
ATOM 1571 C C . TYR A 1 192 ? 18.739 -6.974 -7.691 1.00 87.69 192 TYR A C 1
ATOM 1573 O O . TYR A 1 192 ? 19.771 -6.786 -8.337 1.00 87.69 192 TYR A O 1
ATOM 1581 N N . THR A 1 193 ? 18.768 -7.140 -6.367 1.00 89.88 193 THR A N 1
ATOM 1582 C CA . THR A 1 193 ? 20.054 -7.185 -5.660 1.00 89.88 193 THR A CA 1
ATOM 1583 C C . THR A 1 193 ? 20.749 -8.521 -5.904 1.00 89.88 193 THR A C 1
ATOM 1585 O O . THR A 1 193 ? 20.116 -9.579 -5.942 1.00 89.88 193 THR A O 1
ATOM 1588 N N . LEU A 1 194 ? 22.081 -8.517 -5.979 1.00 91.06 194 LEU A N 1
ATOM 1589 C CA . LEU A 1 194 ? 22.838 -9.756 -6.213 1.00 91.06 194 LEU A CA 1
ATOM 1590 C C . LEU A 1 194 ? 22.603 -10.815 -5.126 1.00 91.06 194 LEU A C 1
ATOM 1592 O O . LEU A 1 194 ? 22.623 -12.016 -5.392 1.00 91.06 194 LEU A O 1
ATOM 1596 N N . ASN A 1 195 ? 22.346 -10.385 -3.888 1.00 87.44 195 ASN A N 1
ATOM 1597 C CA . ASN A 1 195 ? 22.052 -11.292 -2.781 1.00 87.44 195 ASN A CA 1
ATOM 1598 C C . ASN A 1 195 ? 20.676 -11.960 -2.917 1.00 87.44 195 ASN A C 1
ATOM 1600 O O . ASN A 1 195 ? 20.530 -13.122 -2.548 1.00 87.44 195 ASN A O 1
ATOM 1604 N N . GLU A 1 196 ? 19.671 -11.245 -3.425 1.00 86.56 196 GLU A N 1
ATOM 1605 C CA . GLU A 1 196 ? 18.353 -11.825 -3.708 1.00 86.56 196 GLU A CA 1
ATOM 1606 C C . GLU A 1 196 ? 18.454 -12.864 -4.819 1.00 86.56 196 GLU A C 1
ATOM 1608 O O . GLU A 1 196 ? 17.995 -13.990 -4.631 1.00 86.56 196 GLU A O 1
ATOM 1613 N N . ILE A 1 197 ? 19.141 -12.528 -5.916 1.00 91.88 197 ILE A N 1
ATOM 1614 C CA . ILE A 1 197 ? 19.314 -13.442 -7.050 1.00 91.88 197 ILE A CA 1
ATOM 1615 C C . ILE A 1 197 ? 20.067 -14.707 -6.607 1.00 91.88 197 ILE A C 1
ATOM 1617 O O . ILE A 1 197 ? 19.617 -15.814 -6.881 1.00 91.88 197 ILE A O 1
ATOM 1621 N N . ARG A 1 198 ? 21.160 -14.574 -5.840 1.00 91.00 198 ARG A N 1
ATOM 1622 C CA . ARG A 1 198 ? 21.921 -15.727 -5.308 1.00 91.00 198 ARG A CA 1
ATOM 1623 C C . ARG A 1 198 ? 21.101 -16.635 -4.389 1.00 91.00 198 ARG A C 1
ATOM 1625 O O . ARG A 1 198 ? 21.388 -17.825 -4.294 1.00 91.00 198 ARG A O 1
ATOM 1632 N N . LYS A 1 199 ? 20.137 -16.083 -3.648 1.00 90.06 199 LYS A N 1
ATOM 1633 C CA . LYS A 1 199 ? 19.280 -16.856 -2.733 1.00 90.06 199 LYS A CA 1
ATOM 1634 C C . LYS A 1 199 ? 18.140 -17.566 -3.460 1.00 90.06 199 LYS A C 1
ATOM 1636 O O . LYS A 1 199 ? 17.654 -18.577 -2.956 1.00 90.06 199 LYS A O 1
ATOM 1641 N N . ALA A 1 200 ? 17.707 -17.041 -4.601 1.00 87.50 200 ALA A N 1
ATOM 1642 C CA . ALA A 1 200 ? 16.640 -17.605 -5.412 1.00 87.50 200 ALA A CA 1
ATOM 1643 C C . ALA A 1 200 ? 17.191 -18.699 -6.342 1.00 87.50 200 ALA A C 1
ATOM 1645 O O . ALA A 1 200 ? 17.541 -18.434 -7.487 1.00 87.50 200 ALA A O 1
ATOM 1646 N N . SER A 1 201 ? 17.257 -19.944 -5.856 1.00 81.75 201 SER A N 1
ATOM 1647 C CA . SER A 1 201 ? 17.820 -21.076 -6.614 1.00 81.75 201 SER A CA 1
ATOM 1648 C C . SER A 1 201 ? 17.130 -21.346 -7.956 1.00 81.75 201 SER A C 1
ATOM 1650 O O . SER A 1 201 ? 17.784 -21.794 -8.888 1.00 81.75 201 SER A O 1
ATOM 1652 N N . ASP A 1 202 ? 15.829 -21.061 -8.058 1.00 86.56 202 ASP A N 1
ATOM 1653 C CA . ASP A 1 202 ? 15.043 -21.236 -9.289 1.00 86.56 202 ASP A CA 1
ATOM 1654 C C . ASP A 1 202 ? 14.988 -19.954 -10.152 1.00 86.56 202 ASP A C 1
ATOM 1656 O O . ASP A 1 202 ? 14.299 -19.911 -11.173 1.00 86.56 202 ASP A O 1
ATOM 1660 N N . GLY A 1 203 ? 15.718 -18.907 -9.750 1.00 89.44 203 GLY A N 1
ATOM 1661 C CA . GLY A 1 203 ? 15.648 -17.566 -10.325 1.00 89.44 203 GLY A CA 1
ATOM 1662 C C . GLY A 1 203 ? 14.446 -16.753 -9.834 1.00 89.44 203 GLY A C 1
ATOM 1663 O O . GLY A 1 203 ? 13.537 -17.252 -9.167 1.00 89.44 203 GLY A O 1
ATOM 1664 N N . ILE A 1 204 ? 14.456 -15.463 -10.155 1.00 89.00 204 ILE A N 1
ATOM 1665 C CA . ILE A 1 204 ? 13.370 -14.524 -9.874 1.00 89.00 204 ILE A CA 1
ATOM 1666 C C . ILE A 1 204 ? 12.637 -14.279 -11.190 1.00 89.00 204 ILE A C 1
ATOM 1668 O O . ILE A 1 204 ? 13.210 -13.720 -12.122 1.00 89.00 204 ILE A O 1
ATOM 1672 N N . LEU A 1 205 ? 11.387 -14.732 -11.266 1.00 89.62 205 LEU A N 1
ATOM 1673 C CA . LEU A 1 205 ? 10.509 -14.522 -12.417 1.00 89.62 205 LEU A CA 1
ATOM 1674 C C . LEU A 1 205 ? 9.860 -13.138 -12.350 1.00 89.62 205 LEU A C 1
ATOM 1676 O O . LEU A 1 205 ? 9.493 -12.683 -11.265 1.00 89.62 205 LEU A O 1
ATOM 1680 N N . PHE A 1 206 ? 9.657 -12.523 -13.510 1.00 89.62 206 PHE A N 1
ATOM 1681 C CA . PHE A 1 206 ? 8.931 -11.265 -13.658 1.00 89.62 206 PHE A CA 1
ATOM 1682 C C . PHE A 1 206 ? 8.059 -11.264 -14.918 1.00 89.62 206 PHE A C 1
ATOM 1684 O O . PHE A 1 206 ? 8.336 -11.973 -15.889 1.00 89.62 206 PHE A O 1
ATOM 1691 N N . ASP A 1 207 ? 6.972 -10.502 -14.864 1.00 90.25 207 ASP A N 1
ATOM 1692 C CA . ASP A 1 207 ? 5.971 -10.336 -15.923 1.00 90.25 207 ASP A CA 1
ATOM 1693 C C . ASP A 1 207 ? 5.300 -8.981 -15.680 1.00 90.25 207 ASP A C 1
ATOM 1695 O O . ASP A 1 207 ? 4.275 -8.886 -15.001 1.00 90.25 207 ASP A O 1
ATOM 1699 N N . ASP A 1 208 ? 5.989 -7.926 -16.108 1.00 86.31 208 ASP A N 1
ATOM 1700 C CA . ASP A 1 208 ? 5.707 -6.552 -15.712 1.00 86.31 208 ASP A CA 1
ATOM 1701 C C . ASP A 1 208 ? 5.444 -5.661 -16.931 1.00 86.31 208 ASP A C 1
ATOM 1703 O O . ASP A 1 208 ? 5.945 -5.882 -18.035 1.00 86.31 208 ASP A O 1
ATOM 1707 N N . THR A 1 209 ? 4.664 -4.606 -16.706 1.00 86.12 209 THR A N 1
ATOM 1708 C CA . THR A 1 209 ? 4.399 -3.538 -17.678 1.00 86.12 209 THR A CA 1
ATOM 1709 C C . THR A 1 209 ? 5.081 -2.252 -17.230 1.00 86.12 209 THR A C 1
ATOM 1711 O O . THR A 1 209 ? 5.089 -1.962 -16.032 1.00 86.12 209 THR A O 1
ATOM 1714 N N . PHE A 1 210 ? 5.582 -1.451 -18.168 1.00 86.50 210 PHE A N 1
ATOM 1715 C CA . PHE A 1 210 ? 6.446 -0.308 -17.860 1.00 86.50 210 PHE A CA 1
ATOM 1716 C C . PHE A 1 210 ? 5.979 0.979 -18.552 1.00 86.50 210 PHE A C 1
ATOM 1718 O O . PHE A 1 210 ? 5.494 0.939 -19.683 1.00 86.50 210 PHE A O 1
ATOM 1725 N N . ASP A 1 211 ? 6.187 2.131 -17.905 1.00 85.75 211 ASP A N 1
ATOM 1726 C CA . ASP A 1 211 ? 5.982 3.460 -18.501 1.00 85.75 211 ASP A CA 1
ATOM 1727 C C . ASP A 1 211 ? 7.320 4.213 -18.591 1.00 85.75 211 ASP A C 1
ATOM 1729 O O . ASP A 1 211 ? 7.731 4.931 -17.677 1.00 85.75 211 ASP A O 1
ATOM 1733 N N . LEU A 1 212 ? 8.028 4.011 -19.710 1.00 89.12 212 LEU A N 1
ATOM 1734 C CA . LEU A 1 212 ? 9.386 4.526 -19.932 1.00 89.12 212 LEU A CA 1
ATOM 1735 C C . LEU A 1 212 ? 9.487 5.562 -21.064 1.00 89.12 212 LEU A C 1
ATOM 1737 O O . LEU A 1 212 ? 10.595 5.923 -21.462 1.00 89.12 212 LEU A O 1
ATOM 1741 N N . GLU A 1 213 ? 8.366 6.085 -21.578 1.00 88.75 213 GLU A N 1
ATOM 1742 C CA . GLU A 1 213 ? 8.374 7.039 -22.704 1.00 88.75 213 GLU A CA 1
ATOM 1743 C C . GLU A 1 213 ? 9.229 8.279 -22.401 1.00 88.75 213 GLU A C 1
ATOM 1745 O O . GLU A 1 213 ? 10.039 8.707 -23.226 1.00 88.75 213 GLU A O 1
ATOM 1750 N N . ALA A 1 214 ? 9.071 8.852 -21.204 1.00 85.19 214 ALA A N 1
ATOM 1751 C CA . ALA A 1 214 ? 9.803 10.051 -20.805 1.00 85.19 214 ALA A CA 1
ATOM 1752 C C . ALA A 1 214 ? 11.320 9.807 -20.730 1.00 85.19 214 ALA A C 1
ATOM 1754 O O . ALA A 1 214 ? 12.091 10.632 -21.219 1.00 85.19 214 ALA A O 1
ATOM 1755 N N . ALA A 1 215 ? 11.735 8.667 -20.167 1.00 85.69 215 ALA A N 1
ATOM 1756 C CA . ALA A 1 215 ? 13.143 8.292 -20.041 1.00 85.69 215 ALA A CA 1
ATOM 1757 C C . ALA A 1 215 ? 13.782 8.008 -21.412 1.00 85.69 215 ALA A C 1
ATOM 1759 O O . ALA A 1 215 ? 14.896 8.456 -21.682 1.00 85.69 215 ALA A O 1
ATOM 1760 N N . LEU A 1 216 ? 13.058 7.336 -22.315 1.00 92.25 216 LEU A N 1
ATOM 1761 C CA . LEU A 1 216 ? 13.513 7.125 -23.692 1.00 92.25 216 LEU A CA 1
ATOM 1762 C C . LEU A 1 216 ? 13.684 8.444 -24.446 1.00 92.25 216 LEU A C 1
ATOM 1764 O O . LEU A 1 216 ? 14.704 8.634 -25.103 1.00 92.25 216 LEU A O 1
ATOM 1768 N N . ARG A 1 217 ? 12.731 9.377 -24.329 1.00 91.56 217 ARG A N 1
ATOM 1769 C CA . ARG A 1 217 ? 12.823 10.691 -24.989 1.00 91.56 217 ARG A CA 1
ATOM 1770 C C . ARG A 1 217 ? 13.951 11.566 -24.457 1.00 91.56 217 ARG A C 1
ATOM 1772 O O . ARG A 1 217 ? 14.463 12.400 -25.199 1.00 91.56 217 ARG A O 1
ATOM 1779 N N . GLU A 1 218 ? 14.336 11.397 -23.195 1.00 93.00 218 GLU A N 1
ATOM 1780 C CA . GLU A 1 218 ? 15.504 12.079 -22.637 1.00 93.00 218 GLU A CA 1
ATOM 1781 C C . GLU A 1 218 ? 16.801 11.620 -23.324 1.00 93.00 218 GLU A C 1
ATOM 1783 O O . GLU A 1 218 ? 17.654 12.453 -23.632 1.00 93.00 218 GLU A O 1
ATOM 1788 N N . ARG A 1 219 ? 16.926 10.318 -23.626 1.00 93.12 219 ARG A N 1
ATOM 1789 C CA . ARG A 1 219 ? 18.092 9.739 -24.323 1.00 93.12 219 ARG A CA 1
ATOM 1790 C C . ARG A 1 219 ? 18.039 9.927 -25.840 1.00 93.12 219 ARG A C 1
ATOM 1792 O O . ARG A 1 219 ? 19.072 10.169 -26.459 1.00 93.12 219 ARG A O 1
ATOM 1799 N N . ASN A 1 220 ? 16.853 9.833 -26.436 1.00 94.19 220 ASN A N 1
ATOM 1800 C CA . ASN A 1 220 ? 16.624 10.031 -27.862 1.00 94.19 220 ASN A CA 1
ATOM 1801 C C . ASN A 1 220 ? 15.341 10.854 -28.119 1.00 94.19 220 ASN A C 1
ATOM 1803 O O . ASN A 1 220 ? 14.241 10.295 -28.189 1.00 94.19 220 ASN A O 1
ATOM 1807 N N . PRO A 1 221 ? 15.474 12.179 -28.324 1.00 94.06 221 PRO A N 1
ATOM 1808 C CA . PRO A 1 221 ? 14.341 13.071 -28.571 1.00 94.06 221 PRO A CA 1
ATOM 1809 C C . PRO A 1 221 ? 13.562 12.808 -29.869 1.00 94.06 221 PRO A C 1
ATOM 1811 O O . PRO A 1 221 ? 12.487 13.381 -30.039 1.00 94.06 221 PRO A O 1
ATOM 1814 N N . GLU A 1 222 ? 14.077 11.988 -30.794 1.00 91.88 222 GLU A N 1
ATOM 1815 C CA . GLU A 1 222 ? 13.371 11.646 -32.039 1.00 91.88 222 GLU A CA 1
ATOM 1816 C C . GLU A 1 222 ? 12.198 10.683 -31.804 1.00 91.88 222 GLU A C 1
ATOM 1818 O O . GLU A 1 222 ? 11.314 10.573 -32.651 1.00 91.88 222 GLU A O 1
ATOM 1823 N N . ILE A 1 223 ? 12.146 10.009 -30.652 1.00 95.81 223 ILE A N 1
ATOM 1824 C CA . ILE A 1 223 ? 11.064 9.080 -30.316 1.00 95.81 223 ILE A CA 1
ATOM 1825 C C . ILE A 1 223 ? 9.762 9.856 -30.080 1.00 95.81 223 ILE A C 1
ATOM 1827 O O . ILE A 1 223 ? 9.626 10.649 -29.144 1.00 95.81 223 ILE A O 1
ATOM 1831 N N . LEU A 1 224 ? 8.758 9.590 -30.915 1.00 94.12 224 LEU A N 1
ATOM 1832 C CA . LEU A 1 224 ? 7.474 10.290 -30.891 1.00 94.12 224 LEU A CA 1
ATOM 1833 C C . LEU A 1 224 ? 6.456 9.659 -29.943 1.00 94.12 224 LEU A C 1
ATOM 1835 O O . LEU A 1 224 ? 5.491 10.334 -29.605 1.00 94.12 224 LEU A O 1
ATOM 1839 N N . GLY A 1 225 ? 6.652 8.426 -29.478 1.00 94.75 225 GLY A N 1
ATOM 1840 C CA . GLY A 1 225 ? 5.766 7.785 -28.499 1.00 94.75 225 GLY A CA 1
ATOM 1841 C C . GLY A 1 225 ? 6.139 6.336 -28.206 1.00 94.75 225 GLY A C 1
ATOM 1842 O O . GLY A 1 225 ? 6.818 5.703 -29.020 1.00 94.75 225 GLY A O 1
ATOM 1843 N N . LEU A 1 226 ? 5.688 5.825 -27.060 1.00 95.81 226 LEU A N 1
ATOM 1844 C CA . LEU A 1 226 ? 5.871 4.435 -26.640 1.00 95.81 226 LEU A CA 1
ATOM 1845 C C . LEU A 1 226 ? 4.603 3.921 -25.946 1.00 95.81 226 LEU A C 1
ATOM 1847 O O . LEU A 1 226 ? 4.139 4.508 -24.975 1.00 95.81 226 LEU A O 1
ATOM 1851 N N . GLU A 1 227 ? 4.067 2.795 -26.410 1.00 94.19 227 GLU A N 1
ATOM 1852 C CA . GLU A 1 227 ? 2.848 2.192 -25.869 1.00 94.19 227 GLU A CA 1
ATOM 1853 C C . GLU A 1 227 ? 2.997 0.675 -25.700 1.00 94.19 227 GLU A C 1
ATOM 1855 O O . GLU A 1 227 ? 3.701 0.015 -26.466 1.00 94.19 227 GLU A O 1
ATOM 1860 N N . GLY A 1 228 ? 2.299 0.107 -24.710 1.00 91.62 228 GLY A N 1
ATOM 1861 C CA . GLY A 1 228 ? 2.206 -1.346 -24.520 1.00 91.62 228 GLY A CA 1
ATOM 1862 C C . GLY A 1 228 ? 3.544 -2.033 -24.236 1.00 91.62 228 GLY A C 1
ATOM 1863 O O . GLY A 1 228 ? 3.780 -3.112 -24.769 1.00 91.62 228 GLY A O 1
ATOM 1864 N N . LEU A 1 229 ? 4.424 -1.388 -23.461 1.00 94.75 229 LEU A N 1
ATOM 1865 C CA . LEU A 1 229 ? 5.721 -1.937 -23.074 1.00 94.75 229 LEU A CA 1
ATOM 1866 C C . LEU A 1 229 ? 5.558 -2.990 -21.967 1.00 94.75 229 LEU A C 1
ATOM 1868 O O . LEU A 1 229 ? 5.229 -2.659 -20.826 1.00 94.75 229 LEU A O 1
ATOM 1872 N N . GLU A 1 230 ? 5.824 -4.247 -22.310 1.00 93.62 230 GLU A N 1
ATOM 1873 C CA . GLU A 1 230 ? 5.745 -5.406 -21.414 1.00 93.62 230 GLU A CA 1
ATOM 1874 C C . GLU A 1 230 ? 7.057 -6.195 -21.466 1.00 93.62 230 GLU A C 1
ATOM 1876 O O . GLU A 1 230 ? 7.579 -6.455 -22.554 1.00 93.62 230 GLU A O 1
ATOM 1881 N N . ALA A 1 231 ? 7.577 -6.590 -20.302 1.00 95.44 231 ALA A N 1
ATOM 1882 C CA . ALA A 1 231 ? 8.755 -7.443 -20.191 1.00 95.44 231 ALA A CA 1
ATOM 1883 C C . ALA A 1 231 ? 8.456 -8.658 -19.314 1.00 95.44 231 ALA A C 1
ATOM 1885 O O . ALA A 1 231 ? 8.010 -8.534 -18.172 1.00 95.44 231 ALA A O 1
ATOM 1886 N N . LYS A 1 232 ? 8.747 -9.844 -19.846 1.00 95.56 232 LYS A N 1
ATOM 1887 C CA . LYS A 1 232 ? 8.497 -11.116 -19.174 1.00 95.56 232 LYS A CA 1
ATOM 1888 C C . LYS A 1 232 ? 9.711 -12.013 -19.250 1.00 95.56 232 LYS A C 1
ATOM 1890 O O . LYS A 1 232 ? 10.148 -12.376 -20.340 1.00 95.56 232 LYS A O 1
ATOM 1895 N N . GLY A 1 233 ? 10.215 -12.435 -18.101 1.00 95.69 233 GLY A N 1
ATOM 1896 C CA . GLY A 1 233 ? 11.445 -13.203 -18.058 1.00 95.69 233 GLY A CA 1
ATOM 1897 C C . GLY A 1 233 ? 11.861 -13.620 -16.666 1.00 95.69 233 GLY A C 1
ATOM 1898 O O . GLY A 1 233 ? 11.038 -13.798 -15.762 1.00 95.69 233 GLY A O 1
ATOM 1899 N N . LYS A 1 234 ? 13.163 -13.832 -16.519 1.00 94.75 234 LYS A N 1
ATOM 1900 C CA . LYS A 1 234 ? 13.784 -14.220 -15.263 1.00 94.75 234 LYS A CA 1
ATOM 1901 C C . LYS A 1 234 ? 15.173 -13.624 -15.121 1.00 94.75 234 LYS A C 1
ATOM 1903 O O . LYS A 1 234 ? 15.888 -13.423 -16.098 1.00 94.75 234 LYS A O 1
ATOM 1908 N N . VAL A 1 235 ? 15.577 -13.451 -13.871 1.00 95.88 235 VAL A N 1
ATOM 1909 C CA . VAL A 1 235 ? 16.975 -13.254 -13.496 1.00 95.88 235 VAL A CA 1
ATOM 1910 C C . VAL A 1 235 ? 17.425 -14.409 -12.609 1.00 95.88 235 VAL A C 1
ATOM 1912 O O . VAL A 1 235 ? 16.724 -14.795 -11.672 1.00 95.88 235 VAL A O 1
ATOM 1915 N N . VAL A 1 236 ? 18.574 -15.005 -12.908 1.00 96.31 236 VAL A N 1
ATOM 1916 C CA . VAL A 1 236 ? 19.080 -16.185 -12.194 1.00 96.31 236 VAL A CA 1
ATOM 1917 C C . VAL A 1 236 ? 20.577 -16.077 -11.957 1.00 96.31 236 VAL A C 1
ATOM 1919 O O . VAL A 1 236 ? 21.291 -15.461 -12.741 1.00 96.31 236 VAL A O 1
ATOM 1922 N N . TYR A 1 237 ? 21.052 -16.670 -10.864 1.00 96.06 237 TYR A N 1
ATOM 1923 C CA . TYR A 1 237 ? 22.475 -16.863 -10.628 1.00 96.06 237 TYR A CA 1
ATOM 1924 C C . TYR A 1 237 ? 22.847 -18.305 -10.968 1.00 96.06 237 TYR A C 1
ATOM 1926 O O . TYR A 1 237 ? 22.340 -19.229 -10.332 1.00 96.06 237 TYR A O 1
ATOM 1934 N N . ASP A 1 238 ? 23.721 -18.489 -11.952 1.00 93.44 238 ASP A N 1
ATOM 1935 C CA . ASP A 1 238 ? 24.178 -19.801 -12.408 1.00 93.44 238 ASP A CA 1
ATOM 1936 C C . ASP A 1 238 ? 25.684 -19.791 -12.688 1.00 93.44 238 ASP A C 1
ATOM 1938 O O . ASP A 1 238 ? 26.207 -18.863 -13.297 1.00 93.44 238 ASP A O 1
ATOM 1942 N N . ASP A 1 239 ? 26.391 -20.803 -12.186 1.00 89.62 239 ASP A N 1
ATOM 1943 C CA . ASP A 1 239 ? 27.845 -21.006 -12.328 1.00 89.62 239 ASP A CA 1
ATOM 1944 C C . ASP A 1 239 ? 28.719 -19.735 -12.183 1.00 89.62 239 ASP A C 1
ATOM 1946 O O . ASP A 1 239 ? 29.674 -19.474 -12.919 1.00 89.62 239 ASP A O 1
ATOM 1950 N N . GLY A 1 240 ? 28.382 -18.883 -11.212 1.00 90.94 240 GLY A N 1
ATOM 1951 C CA . GLY A 1 240 ? 29.121 -17.646 -10.958 1.00 90.94 240 GLY A CA 1
ATOM 1952 C C . GLY A 1 240 ? 28.722 -16.457 -11.834 1.00 90.94 240 GLY A C 1
ATOM 1953 O O . GLY A 1 240 ? 29.401 -15.432 -11.785 1.00 90.94 240 GLY A O 1
ATOM 1954 N N . PHE A 1 241 ? 27.684 -16.578 -12.653 1.00 95.25 241 PHE A N 1
ATOM 1955 C CA . PHE A 1 241 ? 27.141 -15.525 -13.505 1.00 95.25 241 PHE A CA 1
ATOM 1956 C C . PHE A 1 241 ? 25.738 -15.148 -13.055 1.00 95.25 241 PHE A C 1
ATOM 1958 O O . PHE A 1 241 ? 24.999 -15.984 -12.539 1.00 95.25 241 PHE A O 1
ATOM 1965 N N . TYR A 1 242 ? 25.361 -13.896 -13.282 1.00 96.75 242 TYR A N 1
ATOM 1966 C CA . TYR A 1 242 ? 23.964 -13.487 -13.208 1.00 96.75 242 TYR A CA 1
ATOM 1967 C C . TYR A 1 242 ? 23.444 -13.379 -14.631 1.00 96.75 242 TYR A C 1
ATOM 1969 O O . TYR A 1 242 ? 24.021 -12.655 -15.433 1.00 96.75 242 TYR A O 1
ATOM 1977 N N . VAL A 1 243 ? 22.387 -14.108 -14.950 1.00 96.94 243 VAL A N 1
ATOM 1978 C CA . VAL A 1 243 ? 21.807 -14.147 -16.290 1.00 96.94 243 VAL A CA 1
ATOM 1979 C C . VAL A 1 243 ? 20.437 -13.498 -16.226 1.00 96.94 243 VAL A C 1
ATOM 1981 O O . VAL A 1 243 ? 19.587 -13.928 -15.441 1.00 96.94 243 VAL A O 1
ATOM 1984 N N . LEU A 1 244 ? 20.245 -12.457 -17.029 1.00 97.06 244 LEU A N 1
ATOM 1985 C CA . LEU A 1 244 ? 18.973 -11.787 -17.246 1.00 97.06 244 LEU A CA 1
ATOM 1986 C C . LEU A 1 244 ? 18.449 -12.201 -18.620 1.00 97.06 244 LEU A C 1
ATOM 1988 O O . LEU A 1 244 ? 19.078 -11.913 -19.630 1.00 97.06 244 LEU A O 1
ATOM 1992 N N . ASP A 1 245 ? 17.313 -12.886 -18.642 1.00 96.88 245 ASP A N 1
ATOM 1993 C CA . ASP A 1 245 ? 16.719 -13.451 -19.855 1.00 96.88 245 ASP A CA 1
ATOM 1994 C C . ASP A 1 245 ? 15.236 -13.083 -19.896 1.00 96.88 245 ASP A C 1
ATOM 1996 O O . ASP A 1 245 ? 14.477 -13.459 -18.993 1.00 96.88 245 ASP A O 1
ATOM 2000 N N . TYR A 1 246 ? 14.824 -12.304 -20.898 1.00 97.50 246 TYR A N 1
ATOM 2001 C CA . TYR A 1 246 ? 13.442 -11.853 -21.021 1.00 97.50 246 TYR A CA 1
ATOM 2002 C C . TYR A 1 246 ? 12.978 -11.587 -22.446 1.00 97.50 246 TYR A C 1
ATOM 2004 O O . TYR A 1 246 ? 13.732 -11.256 -23.358 1.00 97.50 246 TYR A O 1
ATOM 2012 N N . TYR A 1 247 ? 11.665 -11.701 -22.605 1.00 97.75 247 TYR A N 1
ATOM 2013 C CA . TYR A 1 247 ? 10.932 -11.292 -23.784 1.00 97.75 247 TYR A CA 1
ATOM 2014 C C . TYR A 1 247 ? 10.369 -9.890 -23.577 1.00 97.75 247 TYR A C 1
ATOM 2016 O O . TYR A 1 247 ? 9.728 -9.626 -22.558 1.00 97.75 247 TYR A O 1
ATOM 2024 N N . LEU A 1 248 ? 10.594 -9.010 -24.545 1.00 97.56 248 LEU A N 1
ATOM 2025 C CA . LEU A 1 248 ? 10.186 -7.614 -24.518 1.00 97.56 248 LEU A CA 1
ATOM 2026 C C . LEU A 1 248 ? 9.240 -7.339 -25.684 1.00 97.56 248 LEU A C 1
ATOM 2028 O O . LEU A 1 248 ? 9.586 -7.603 -26.835 1.00 97.56 248 LEU A O 1
ATOM 2032 N N . THR A 1 249 ? 8.066 -6.778 -25.411 1.00 98.00 249 THR A N 1
ATOM 2033 C CA . THR A 1 249 ? 7.120 -6.348 -26.450 1.00 98.00 249 THR A CA 1
ATOM 2034 C C . THR A 1 249 ? 6.716 -4.908 -26.242 1.00 98.00 249 THR A C 1
ATOM 2036 O O . THR A 1 249 ? 6.463 -4.509 -25.110 1.00 98.00 249 THR A O 1
ATOM 2039 N N . TYR A 1 250 ? 6.642 -4.134 -27.321 1.00 97.44 250 TYR A N 1
ATOM 2040 C CA . TYR A 1 250 ? 6.233 -2.733 -27.262 1.00 97.44 250 TYR A CA 1
ATOM 2041 C C . TYR A 1 250 ? 5.789 -2.222 -28.627 1.00 97.44 250 TYR A C 1
ATOM 2043 O O . TYR A 1 250 ? 6.098 -2.805 -29.664 1.00 97.44 250 TYR A O 1
ATOM 2051 N N . THR A 1 251 ? 5.072 -1.102 -28.636 1.00 97.44 251 THR A N 1
ATOM 2052 C CA . THR A 1 251 ? 4.802 -0.319 -29.842 1.00 97.44 251 THR A CA 1
ATOM 2053 C C . THR A 1 251 ? 5.501 1.028 -29.731 1.00 97.44 251 THR A C 1
ATOM 2055 O O . THR A 1 251 ? 5.238 1.796 -28.811 1.00 97.44 251 THR A O 1
ATOM 2058 N N . ILE A 1 252 ? 6.402 1.321 -30.665 1.00 96.88 252 ILE A N 1
ATOM 2059 C CA . ILE A 1 252 ? 7.143 2.582 -30.726 1.00 96.88 252 ILE A CA 1
ATOM 2060 C C . ILE A 1 252 ? 6.647 3.432 -31.894 1.00 96.88 252 ILE A C 1
ATOM 2062 O O . ILE A 1 252 ? 6.336 2.918 -32.969 1.00 96.88 252 ILE A O 1
ATOM 2066 N N . THR A 1 253 ? 6.578 4.745 -31.687 1.00 96.94 253 THR A N 1
ATOM 2067 C CA . THR A 1 253 ? 6.294 5.715 -32.747 1.00 96.94 253 THR A CA 1
ATOM 2068 C C . THR A 1 253 ? 7.568 6.477 -33.086 1.00 96.94 253 THR A C 1
ATOM 2070 O O . THR A 1 253 ? 8.147 7.142 -32.227 1.00 96.94 253 THR A O 1
ATOM 2073 N N . LEU A 1 254 ? 7.994 6.397 -34.344 1.00 96.38 254 LEU A N 1
ATOM 2074 C CA . LEU A 1 254 ? 9.204 7.036 -34.866 1.00 96.38 254 LEU A CA 1
ATOM 2075 C C . LEU A 1 254 ? 8.853 7.904 -36.085 1.00 96.38 254 LEU A C 1
ATOM 2077 O O . LEU A 1 254 ? 7.878 7.607 -36.776 1.00 96.38 254 LEU A O 1
ATOM 2081 N N . PRO A 1 255 ? 9.609 8.971 -36.380 1.00 96.00 255 PRO A N 1
ATOM 2082 C CA . PRO A 1 255 ? 9.414 9.739 -37.602 1.00 96.00 255 PRO A CA 1
ATOM 2083 C C . PRO A 1 255 ? 9.911 8.941 -38.814 1.00 96.00 255 PRO A C 1
ATOM 2085 O O . PRO A 1 255 ? 10.967 8.310 -38.762 1.00 96.00 255 PRO A O 1
ATOM 2088 N N . SER A 1 256 ? 9.188 9.003 -39.935 1.00 93.00 256 SER A N 1
ATOM 2089 C CA . SER A 1 256 ? 9.698 8.501 -41.215 1.00 93.00 256 SER A CA 1
ATOM 2090 C C . SER A 1 256 ? 11.013 9.198 -41.572 1.00 93.00 256 SER A C 1
ATOM 2092 O O . SER A 1 256 ? 11.118 10.426 -41.552 1.00 93.00 256 SER A O 1
ATOM 2094 N N . SER A 1 257 ? 12.004 8.417 -41.998 1.00 88.88 257 SER A N 1
ATOM 2095 C CA . SER A 1 257 ? 13.292 8.898 -42.496 1.00 88.88 257 SER A CA 1
ATOM 2096 C C . SER A 1 257 ? 13.182 9.690 -43.809 1.00 88.88 257 SER A C 1
ATOM 2098 O O . SER A 1 257 ? 14.180 10.256 -44.254 1.00 88.88 257 SER A O 1
ATOM 2100 N N . ARG A 1 258 ? 12.013 9.710 -44.469 1.00 85.62 258 ARG A N 1
ATOM 2101 C CA . ARG A 1 258 ? 11.772 10.446 -45.725 1.00 85.62 258 ARG A CA 1
ATOM 2102 C C . ARG A 1 258 ? 10.867 11.661 -45.538 1.00 85.62 258 ARG A C 1
ATOM 2104 O O . ARG A 1 258 ? 11.220 12.740 -46.010 1.00 85.62 258 ARG A O 1
ATOM 2111 N N . SER A 1 259 ? 9.722 11.490 -44.884 1.00 88.69 259 SER A N 1
ATOM 2112 C CA . SER A 1 259 ? 8.683 12.527 -44.766 1.00 88.69 259 SER A CA 1
ATOM 2113 C C . SER A 1 259 ? 8.543 13.117 -43.366 1.00 88.69 259 SER A C 1
ATOM 2115 O O . SER A 1 259 ? 7.873 14.138 -43.216 1.00 88.69 259 SER A O 1
ATOM 2117 N N . LEU A 1 260 ? 9.178 12.510 -42.354 1.00 88.88 260 LEU A N 1
ATOM 2118 C CA . LEU A 1 260 ? 8.988 12.801 -40.926 1.00 88.88 260 LEU A CA 1
ATOM 2119 C C . LEU A 1 260 ? 7.566 12.533 -40.410 1.00 88.88 260 LEU A C 1
ATOM 2121 O O . LEU A 1 260 ? 7.246 12.895 -39.276 1.00 88.88 260 LEU A O 1
ATOM 2125 N N . GLU A 1 261 ? 6.713 11.886 -41.205 1.00 92.94 261 GLU A N 1
ATOM 2126 C CA . GLU A 1 261 ? 5.398 11.458 -40.738 1.00 92.94 261 GLU A CA 1
ATOM 2127 C C . GLU A 1 261 ? 5.541 10.412 -39.619 1.00 92.94 261 GLU A C 1
ATOM 2129 O O . GLU A 1 261 ? 6.436 9.565 -39.695 1.00 92.94 261 GLU A O 1
ATOM 2134 N N . PRO A 1 262 ? 4.697 10.449 -38.571 1.00 95.88 262 PRO A N 1
ATOM 2135 C CA . PRO A 1 262 ? 4.751 9.461 -37.500 1.00 95.88 262 PRO A CA 1
ATOM 2136 C C . PRO A 1 262 ? 4.420 8.055 -38.009 1.00 95.88 262 PRO A C 1
ATOM 2138 O O . PRO A 1 262 ? 3.362 7.831 -38.598 1.00 95.88 262 PRO A O 1
ATOM 2141 N N . VAL A 1 263 ? 5.295 7.096 -37.722 1.00 95.75 263 VAL A N 1
ATOM 2142 C CA . VAL A 1 263 ? 5.134 5.681 -38.062 1.00 95.75 263 VAL A CA 1
ATOM 2143 C C . VAL A 1 263 ? 5.119 4.864 -36.776 1.00 95.75 263 VAL A C 1
ATOM 2145 O O . VAL A 1 263 ? 6.078 4.892 -36.006 1.00 95.75 263 VAL A O 1
ATOM 2148 N N . GLN A 1 264 ? 4.028 4.131 -36.550 1.00 96.06 264 GLN A N 1
ATOM 2149 C CA . GLN A 1 264 ? 3.901 3.186 -35.441 1.00 96.06 264 GLN A CA 1
ATOM 2150 C C . GLN A 1 264 ? 4.429 1.814 -35.845 1.00 96.06 264 GLN A C 1
ATOM 2152 O O . GLN A 1 264 ? 4.107 1.314 -36.925 1.00 96.06 264 GLN A O 1
ATOM 2157 N N . ARG A 1 265 ? 5.202 1.185 -34.961 1.00 92.88 265 ARG A N 1
ATOM 2158 C CA . ARG A 1 265 ? 5.733 -0.163 -35.158 1.00 92.88 265 ARG A CA 1
ATOM 2159 C C . ARG A 1 265 ? 5.639 -0.973 -33.880 1.00 92.88 265 ARG A C 1
ATOM 2161 O O . ARG A 1 265 ? 6.054 -0.502 -32.828 1.00 92.88 265 ARG A O 1
ATOM 2168 N N . SER A 1 266 ? 5.117 -2.188 -33.994 1.00 96.38 266 SER A N 1
ATOM 2169 C CA . SER A 1 266 ? 5.134 -3.166 -32.910 1.00 96.38 266 SER A CA 1
ATOM 2170 C C . SER A 1 266 ? 6.390 -4.019 -33.022 1.00 96.38 266 SER A C 1
ATOM 2172 O O . SER A 1 266 ? 6.637 -4.622 -34.065 1.00 96.38 266 SER A O 1
ATOM 2174 N N . GLU A 1 267 ? 7.160 -4.063 -31.945 1.00 95.81 267 GLU A N 1
ATOM 2175 C CA . GLU A 1 267 ? 8.432 -4.766 -31.851 1.00 95.81 267 GLU A CA 1
ATOM 2176 C C . GLU A 1 267 ? 8.356 -5.866 -30.793 1.00 95.81 267 GLU A C 1
ATOM 2178 O O . GLU A 1 267 ? 7.604 -5.783 -29.814 1.00 95.81 267 GLU A O 1
ATOM 2183 N N . GLN A 1 268 ? 9.134 -6.920 -31.024 1.00 97.06 268 GLN A N 1
ATOM 2184 C CA . GLN A 1 268 ? 9.272 -8.056 -30.124 1.00 97.06 268 GLN A CA 1
ATOM 2185 C C . GLN A 1 268 ? 10.738 -8.479 -30.089 1.00 97.06 268 GLN A C 1
ATOM 2187 O O . GLN A 1 268 ? 11.302 -8.819 -31.130 1.00 97.06 268 GLN A O 1
ATOM 2192 N N . LEU A 1 269 ? 11.349 -8.450 -28.908 1.00 95.56 269 LEU A N 1
ATOM 2193 C CA . LEU A 1 269 ? 12.767 -8.736 -28.707 1.00 95.56 269 LEU A CA 1
ATOM 2194 C C . LEU A 1 269 ? 12.938 -9.845 -27.667 1.00 95.56 269 LEU A C 1
ATOM 2196 O O . LEU A 1 269 ? 12.175 -9.934 -26.707 1.00 95.56 269 LEU A O 1
ATOM 2200 N N . MET A 1 270 ? 13.958 -10.676 -27.857 1.00 96.62 270 MET A N 1
ATOM 2201 C CA . MET A 1 270 ? 14.469 -11.571 -26.823 1.00 96.62 270 MET A CA 1
ATOM 2202 C C . MET A 1 270 ? 15.814 -11.012 -26.377 1.00 96.62 270 MET A C 1
ATOM 2204 O O . MET A 1 270 ? 16.710 -10.852 -27.205 1.00 96.62 270 MET A O 1
ATOM 2208 N N . VAL A 1 271 ? 15.918 -10.673 -25.098 1.00 97.19 271 VAL A N 1
ATOM 2209 C CA . VAL A 1 271 ? 17.107 -10.078 -24.493 1.00 97.19 271 VAL A CA 1
ATOM 2210 C C . VAL A 1 271 ? 17.738 -11.106 -23.569 1.00 97.19 271 VAL A C 1
ATOM 2212 O O . VAL A 1 271 ? 17.064 -11.647 -22.695 1.00 97.19 271 VAL A O 1
ATOM 2215 N N . GLU A 1 272 ? 19.031 -11.351 -23.764 1.00 96.69 272 GLU A N 1
ATOM 2216 C CA . GLU A 1 272 ? 19.856 -12.183 -22.896 1.00 96.69 272 GLU A CA 1
ATOM 2217 C C . GLU A 1 272 ? 21.124 -11.403 -22.542 1.00 96.69 272 GLU A C 1
ATOM 2219 O O . GLU A 1 272 ? 21.929 -11.070 -23.411 1.00 96.69 272 GLU A O 1
ATOM 2224 N N . GLU A 1 273 ? 21.287 -11.097 -21.260 1.00 96.81 273 GLU A N 1
ATOM 2225 C CA . GLU A 1 273 ? 22.431 -10.364 -20.727 1.00 96.81 273 GLU A CA 1
ATOM 2226 C C . GLU A 1 273 ? 23.080 -11.170 -19.606 1.00 96.81 273 GLU A C 1
ATOM 2228 O O . GLU A 1 273 ? 22.414 -11.686 -18.703 1.00 96.81 273 GLU A O 1
ATOM 2233 N N . VAL A 1 274 ? 24.407 -11.269 -19.652 1.00 96.81 274 VAL A N 1
ATOM 2234 C CA . VAL A 1 274 ? 25.192 -12.014 -18.668 1.00 96.81 274 VAL A CA 1
ATOM 2235 C C . VAL A 1 274 ? 26.067 -11.041 -17.899 1.00 96.81 274 VAL A C 1
ATOM 2237 O O . VAL A 1 274 ? 26.882 -10.334 -18.482 1.00 96.81 274 VAL A O 1
ATOM 2240 N N . PHE A 1 275 ? 25.937 -11.032 -16.578 1.00 96.69 275 PHE A N 1
ATOM 2241 C CA . PHE A 1 275 ? 26.645 -10.120 -15.693 1.00 96.69 275 PHE A CA 1
ATOM 2242 C C . PHE A 1 275 ? 27.638 -10.845 -14.786 1.00 96.69 275 PHE A C 1
ATOM 2244 O O . PHE A 1 275 ? 27.418 -11.980 -14.344 1.00 96.69 275 PHE A O 1
ATOM 2251 N N . ILE A 1 276 ? 28.721 -10.144 -14.452 1.00 95.81 276 ILE A N 1
ATOM 2252 C CA . ILE A 1 276 ? 29.731 -10.568 -13.479 1.00 95.81 276 ILE A CA 1
ATOM 2253 C C . ILE A 1 276 ? 30.045 -9.440 -12.493 1.00 95.81 276 ILE A C 1
ATOM 2255 O O . ILE A 1 276 ? 29.930 -8.258 -12.815 1.00 95.81 276 ILE A O 1
ATOM 2259 N N . GLU A 1 277 ? 30.483 -9.789 -11.285 1.00 93.50 277 GLU A N 1
ATOM 2260 C CA . GLU A 1 277 ? 30.970 -8.796 -10.329 1.00 93.50 277 GLU A CA 1
ATOM 2261 C C . GLU A 1 277 ? 32.379 -8.323 -10.692 1.00 93.50 277 GLU A C 1
ATOM 2263 O O . GLU A 1 277 ? 33.217 -9.091 -11.168 1.00 93.50 277 GLU A O 1
ATOM 2268 N N . SER A 1 278 ? 32.678 -7.066 -10.360 1.00 89.62 278 SER A N 1
ATOM 2269 C CA . SER A 1 278 ? 33.999 -6.457 -10.565 1.00 89.62 278 SER A CA 1
ATOM 2270 C C . SER A 1 278 ? 35.173 -7.287 -10.004 1.00 89.62 278 SER A C 1
ATOM 2272 O O . SER A 1 278 ? 36.281 -7.238 -10.535 1.00 89.62 278 SER A O 1
ATOM 2274 N N . GLN A 1 279 ? 34.953 -8.083 -8.950 1.00 89.56 279 GLN A N 1
ATOM 2275 C CA . GLN A 1 279 ? 35.979 -8.960 -8.364 1.00 89.56 279 GLN A CA 1
ATOM 2276 C C . GLN A 1 279 ? 36.318 -10.192 -9.228 1.00 89.56 279 GLN A C 1
ATOM 2278 O O . GLN A 1 279 ? 37.424 -10.723 -9.122 1.00 89.56 279 GLN A O 1
ATOM 2283 N N . ASP A 1 280 ? 35.403 -10.623 -10.101 1.00 89.69 280 ASP A N 1
ATOM 2284 C CA . ASP A 1 280 ? 35.531 -11.848 -10.902 1.00 89.69 280 ASP A CA 1
ATOM 2285 C C . ASP A 1 280 ? 36.144 -11.597 -12.289 1.00 89.69 280 ASP A C 1
ATOM 2287 O O . ASP A 1 280 ? 36.491 -12.542 -12.998 1.00 89.69 280 ASP A O 1
ATOM 2291 N N . VAL A 1 281 ? 36.371 -10.328 -12.651 1.00 90.25 281 VAL A N 1
ATOM 2292 C CA . VAL A 1 281 ? 36.966 -9.899 -13.931 1.00 90.25 281 VAL A CA 1
ATOM 2293 C C . VAL A 1 281 ? 38.297 -10.601 -14.212 1.00 90.25 281 VAL A C 1
ATOM 2295 O O . VAL A 1 281 ? 38.549 -11.039 -15.329 1.00 90.25 281 VAL A O 1
ATOM 2298 N N . SER A 1 282 ? 39.147 -10.764 -13.192 1.00 89.69 282 SER A N 1
ATOM 2299 C CA . SER A 1 282 ? 40.446 -11.439 -13.344 1.00 89.69 282 SER A CA 1
ATOM 2300 C C . SER A 1 282 ? 40.297 -12.928 -13.682 1.00 89.69 282 SER A C 1
ATOM 2302 O O . SER A 1 282 ? 41.054 -13.463 -14.489 1.00 89.69 282 SER A O 1
A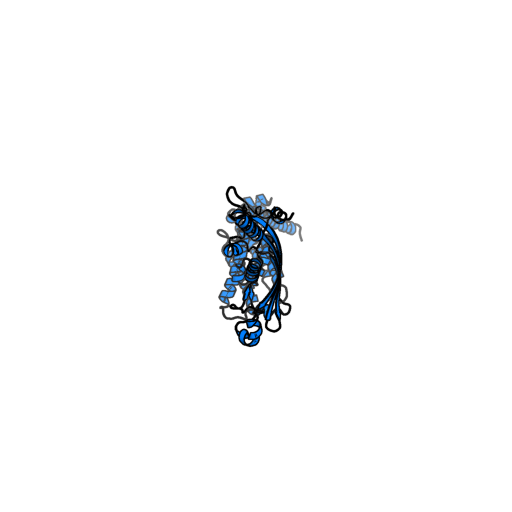TOM 2304 N N . ALA A 1 283 ? 39.309 -13.598 -13.082 1.00 90.12 283 ALA A N 1
ATOM 2305 C CA . ALA A 1 283 ? 39.048 -15.018 -13.306 1.00 90.12 283 ALA A CA 1
ATOM 2306 C C . ALA A 1 283 ? 38.330 -15.282 -14.640 1.00 90.12 283 ALA A C 1
ATOM 2308 O O . ALA A 1 283 ? 38.463 -16.369 -15.195 1.00 90.12 283 ALA A O 1
ATOM 2309 N N . LYS A 1 284 ? 37.593 -14.290 -15.154 1.00 91.25 284 LYS A N 1
ATOM 2310 C CA . LYS A 1 284 ? 36.750 -14.376 -16.357 1.00 91.25 284 LYS A CA 1
ATOM 2311 C C . LYS A 1 284 ? 37.251 -13.485 -17.502 1.00 91.25 284 LYS A C 1
ATOM 2313 O O . LYS A 1 284 ? 36.459 -13.016 -18.312 1.00 91.25 284 LYS A O 1
ATOM 2318 N N . LYS A 1 285 ? 38.565 -13.242 -17.565 1.00 90.56 285 LYS A N 1
ATOM 2319 C CA . LYS A 1 285 ? 39.170 -12.242 -18.458 1.00 90.56 285 LYS A CA 1
ATOM 2320 C C . LYS A 1 285 ? 38.831 -12.453 -19.936 1.00 90.56 285 LYS A C 1
ATOM 2322 O O . LYS A 1 285 ? 38.513 -11.482 -20.610 1.00 90.56 285 LYS A O 1
ATOM 2327 N N . ASP A 1 286 ? 38.861 -13.696 -20.409 1.00 92.69 286 ASP A N 1
ATOM 2328 C CA . ASP A 1 286 ? 38.601 -14.014 -21.819 1.00 92.69 286 ASP A CA 1
ATOM 2329 C C . ASP A 1 286 ? 37.176 -13.597 -22.236 1.00 92.69 286 ASP A C 1
ATOM 2331 O O . ASP A 1 286 ? 36.990 -12.991 -23.284 1.00 92.69 286 ASP A O 1
ATOM 2335 N N . LEU A 1 287 ? 36.179 -13.810 -21.365 1.00 91.19 287 LEU A N 1
ATOM 2336 C CA . LEU A 1 287 ? 34.785 -13.410 -21.616 1.00 91.19 287 LEU A CA 1
ATOM 2337 C C . LEU A 1 287 ? 34.604 -11.889 -21.641 1.00 91.19 287 LEU A C 1
ATOM 2339 O O . LEU A 1 287 ? 33.753 -11.379 -22.364 1.00 91.19 287 LEU A O 1
ATOM 2343 N N . VAL A 1 288 ? 35.393 -11.169 -20.840 1.00 91.06 288 VAL A N 1
ATOM 2344 C CA . VAL A 1 288 ? 35.388 -9.701 -20.813 1.00 91.06 288 VAL A CA 1
ATOM 2345 C C . VAL A 1 288 ? 36.029 -9.137 -22.082 1.00 91.06 288 VAL A C 1
ATOM 2347 O O . VAL A 1 288 ? 35.515 -8.177 -22.642 1.00 91.06 288 VAL A O 1
ATOM 2350 N N . GLU A 1 289 ? 37.134 -9.725 -22.553 1.00 92.06 289 GLU A N 1
ATOM 2351 C CA . GLU A 1 289 ? 37.796 -9.302 -23.798 1.00 92.06 289 GLU A CA 1
ATOM 2352 C C . GLU A 1 289 ? 36.940 -9.554 -25.046 1.00 92.06 289 GLU A C 1
ATOM 2354 O O . GLU A 1 289 ? 37.046 -8.802 -26.013 1.00 92.06 289 GLU A O 1
ATOM 2359 N N . GLU A 1 290 ? 36.086 -10.577 -25.018 1.00 93.00 290 GLU A N 1
ATOM 2360 C CA . GLU A 1 290 ? 35.134 -10.888 -26.091 1.00 93.00 290 GLU A CA 1
ATOM 2361 C C . GLU A 1 290 ? 33.787 -10.145 -25.962 1.00 93.00 290 GLU A C 1
ATOM 2363 O O . GLU A 1 290 ? 32.887 -10.396 -26.760 1.00 93.00 290 GLU A O 1
ATOM 2368 N N . GLU A 1 291 ? 33.632 -9.239 -24.984 1.00 89.12 291 GLU A N 1
ATOM 2369 C CA . GLU A 1 291 ? 32.386 -8.494 -24.712 1.00 89.12 291 GLU A CA 1
ATOM 2370 C C . GLU A 1 291 ? 31.156 -9.404 -24.488 1.00 89.12 291 GLU A C 1
ATOM 2372 O O . GLU A 1 291 ? 30.016 -9.014 -24.727 1.00 89.12 291 GLU A O 1
ATOM 2377 N N . LEU A 1 292 ? 31.373 -10.628 -23.991 1.00 90.00 292 LEU A N 1
ATOM 2378 C CA . LEU A 1 292 ? 30.312 -11.612 -23.731 1.00 90.00 292 LEU A CA 1
ATOM 2379 C C . LEU A 1 292 ? 29.654 -11.446 -22.355 1.00 90.00 292 LEU A C 1
ATOM 2381 O O . LEU A 1 292 ? 28.676 -12.128 -22.052 1.00 90.00 292 LEU A O 1
ATOM 2385 N N . VAL A 1 293 ? 30.216 -10.591 -21.496 1.00 94.19 293 VAL A N 1
ATOM 2386 C CA . VAL A 1 293 ? 29.716 -10.333 -20.142 1.00 94.19 293 VAL A CA 1
ATOM 2387 C C . VAL A 1 293 ? 29.781 -8.850 -19.792 1.00 94.19 293 VAL A C 1
ATOM 2389 O O . VAL A 1 293 ? 30.728 -8.150 -20.147 1.00 94.19 293 VAL A O 1
ATOM 2392 N N . ILE A 1 294 ? 28.801 -8.395 -19.019 1.00 94.06 294 ILE A N 1
ATOM 2393 C CA . ILE A 1 294 ? 28.687 -7.035 -18.500 1.00 94.06 294 ILE A CA 1
ATOM 2394 C C . ILE A 1 294 ? 29.250 -7.001 -17.074 1.00 94.06 294 ILE A C 1
ATOM 2396 O O . ILE A 1 294 ? 28.909 -7.827 -16.223 1.00 94.06 294 ILE A O 1
ATOM 2400 N N . ILE A 1 295 ? 30.134 -6.044 -16.796 1.00 94.31 295 ILE A N 1
ATOM 2401 C CA . ILE A 1 295 ? 30.718 -5.867 -15.463 1.00 94.31 295 ILE A CA 1
ATOM 2402 C C . ILE A 1 295 ? 29.791 -4.981 -14.636 1.00 94.31 295 ILE A C 1
ATOM 2404 O O . ILE A 1 295 ? 29.501 -3.851 -15.018 1.00 94.31 295 ILE A O 1
ATOM 2408 N N . LEU A 1 296 ? 29.364 -5.479 -13.479 1.00 92.06 296 LEU A N 1
ATOM 2409 C CA . LEU A 1 296 ? 28.540 -4.718 -12.548 1.00 92.06 296 LEU A CA 1
ATOM 2410 C C . LEU A 1 296 ? 29.386 -3.722 -11.750 1.00 92.06 296 LEU A C 1
ATOM 2412 O O . LEU A 1 296 ? 30.340 -4.109 -11.057 1.00 92.06 296 LEU A O 1
ATOM 2416 N N . GLU A 1 297 ? 28.998 -2.449 -11.830 1.00 85.75 297 GLU A N 1
ATOM 2417 C CA . GLU A 1 297 ? 29.536 -1.359 -11.006 1.00 85.75 297 GLU A CA 1
ATOM 2418 C C . GLU A 1 297 ? 28.873 -1.323 -9.619 1.00 85.75 297 GLU A C 1
ATOM 2420 O O . GLU A 1 297 ? 29.552 -1.138 -8.607 1.00 85.75 297 GLU A O 1
ATOM 2425 N N . ASP A 1 298 ? 27.566 -1.589 -9.571 1.00 85.06 298 ASP A N 1
ATOM 2426 C CA . ASP A 1 298 ? 26.749 -1.621 -8.359 1.00 85.06 298 ASP A CA 1
ATOM 2427 C C . ASP A 1 298 ? 26.267 -3.049 -8.033 1.00 85.06 298 ASP A C 1
ATOM 2429 O O . ASP A 1 298 ? 26.141 -3.891 -8.923 1.00 85.06 298 ASP A O 1
ATOM 2433 N N . PRO A 1 299 ? 25.942 -3.367 -6.762 1.00 88.44 299 PRO A N 1
ATOM 2434 C CA . PRO A 1 299 ? 25.460 -4.693 -6.359 1.00 88.44 299 PRO A CA 1
ATOM 2435 C C . PRO A 1 299 ? 23.978 -4.931 -6.721 1.00 88.44 299 PRO A C 1
ATOM 2437 O O . PRO A 1 299 ? 23.242 -5.577 -5.961 1.00 88.44 299 PRO A O 1
ATOM 2440 N N . VAL A 1 300 ? 23.531 -4.403 -7.861 1.00 89.75 300 VAL A N 1
ATOM 2441 C CA . VAL A 1 300 ? 22.162 -4.499 -8.373 1.00 89.75 300 VAL A CA 1
ATOM 2442 C C . VAL A 1 300 ? 22.158 -4.650 -9.894 1.00 89.75 300 VAL A C 1
ATOM 2444 O O . VAL A 1 300 ? 23.000 -4.075 -10.574 1.00 89.75 300 VAL A O 1
ATOM 2447 N N . ILE A 1 301 ? 21.186 -5.393 -10.419 1.00 92.94 301 ILE A N 1
ATOM 2448 C CA . ILE A 1 301 ? 20.839 -5.410 -11.846 1.00 92.94 301 ILE A CA 1
ATOM 2449 C C . ILE A 1 301 ? 19.585 -4.560 -12.020 1.00 92.94 301 ILE A C 1
ATOM 2451 O O . ILE A 1 301 ? 18.567 -4.858 -11.395 1.00 92.94 301 ILE A O 1
ATOM 2455 N N . ASP A 1 302 ? 19.656 -3.516 -12.846 1.00 92.00 302 ASP A N 1
ATOM 2456 C CA . ASP A 1 302 ? 18.517 -2.653 -13.168 1.00 92.00 302 ASP A CA 1
ATOM 2457 C C . ASP A 1 302 ? 17.880 -3.083 -14.495 1.00 92.00 302 ASP A C 1
ATOM 2459 O O . ASP A 1 302 ? 18.386 -2.785 -15.578 1.00 92.00 302 ASP A O 1
ATOM 2463 N N . LEU A 1 303 ? 16.750 -3.791 -14.418 1.00 92.56 303 LEU A N 1
ATOM 2464 C CA . LEU A 1 303 ? 16.032 -4.242 -15.611 1.00 92.56 303 LEU A CA 1
ATOM 2465 C C . LEU A 1 303 ? 15.457 -3.063 -16.414 1.00 92.56 303 LEU A C 1
ATOM 2467 O O . LEU A 1 303 ? 15.282 -3.196 -17.620 1.00 92.56 303 LEU A O 1
ATOM 2471 N N . LYS A 1 304 ? 15.209 -1.887 -15.819 1.00 90.75 304 LYS A N 1
ATOM 2472 C CA . LYS A 1 304 ? 14.761 -0.735 -16.619 1.00 90.75 304 LYS A CA 1
ATOM 2473 C C . LYS A 1 304 ? 15.856 -0.225 -17.531 1.00 90.75 304 LYS A C 1
ATOM 2475 O O . LYS A 1 304 ? 15.573 0.078 -18.681 1.00 90.75 304 LYS A O 1
ATOM 2480 N N . GLU A 1 305 ? 17.074 -0.116 -17.014 1.00 92.19 305 GLU A N 1
ATOM 2481 C CA . GLU A 1 305 ? 18.229 0.307 -17.805 1.00 92.19 305 GLU A CA 1
ATOM 2482 C C . GLU A 1 305 ? 18.479 -0.678 -18.947 1.00 92.19 305 GLU A C 1
ATOM 2484 O O . GLU A 1 305 ? 18.556 -0.256 -20.097 1.00 92.19 305 GLU A O 1
ATOM 2489 N N . SER A 1 306 ? 18.438 -1.984 -18.654 1.00 95.25 306 SER A N 1
ATOM 2490 C CA . SER A 1 306 ? 18.484 -3.034 -19.680 1.00 95.25 306 SER A CA 1
ATOM 2491 C C . SER A 1 306 ? 17.390 -2.845 -20.745 1.00 95.25 306 SER A C 1
ATOM 2493 O O . SER A 1 306 ? 17.689 -2.820 -21.938 1.00 95.25 306 SER A O 1
ATOM 2495 N N . ILE A 1 307 ? 16.127 -2.637 -20.348 1.00 95.56 307 ILE A N 1
ATOM 2496 C CA . ILE A 1 307 ? 15.015 -2.414 -21.290 1.00 95.56 307 ILE A CA 1
ATOM 2497 C C . ILE A 1 307 ? 15.242 -1.156 -22.138 1.00 95.56 307 ILE A C 1
ATOM 2499 O O . ILE A 1 307 ? 15.066 -1.199 -23.356 1.00 95.56 307 ILE A O 1
ATOM 2503 N N . LEU A 1 308 ? 15.618 -0.036 -21.513 1.00 95.06 308 LEU A N 1
ATOM 2504 C CA . LEU A 1 308 ? 15.870 1.232 -22.201 1.00 95.06 308 LEU A CA 1
ATOM 2505 C C . LEU A 1 308 ? 16.955 1.067 -23.263 1.00 95.06 308 LEU A C 1
ATOM 2507 O O . LEU A 1 308 ? 16.746 1.446 -24.417 1.00 95.06 308 LEU A O 1
ATOM 2511 N N . ASP A 1 309 ? 18.084 0.476 -22.884 1.00 95.56 309 ASP A N 1
ATOM 2512 C CA . ASP A 1 309 ? 19.225 0.301 -23.771 1.00 95.56 309 ASP A CA 1
ATOM 2513 C C . ASP A 1 309 ? 18.884 -0.652 -24.919 1.00 95.56 309 ASP A C 1
ATOM 2515 O O . ASP A 1 309 ? 19.146 -0.329 -26.078 1.00 95.56 309 ASP A O 1
ATOM 2519 N N . ASN A 1 310 ? 18.191 -1.762 -24.647 1.00 96.75 310 ASN A N 1
ATOM 2520 C CA . ASN A 1 310 ? 17.777 -2.698 -25.693 1.00 96.75 310 ASN A CA 1
ATOM 2521 C C . ASN A 1 310 ? 16.761 -2.091 -26.672 1.00 96.75 310 ASN A C 1
ATOM 2523 O O . ASN A 1 310 ? 16.861 -2.348 -27.874 1.00 96.75 310 ASN A O 1
ATOM 2527 N N . ILE A 1 311 ? 15.825 -1.250 -26.215 1.00 96.56 311 ILE A N 1
ATOM 2528 C CA . ILE A 1 311 ? 14.924 -0.518 -27.121 1.00 96.56 311 ILE A CA 1
ATOM 2529 C C . ILE A 1 311 ? 15.727 0.432 -28.012 1.00 96.56 311 ILE A C 1
ATOM 2531 O O . ILE A 1 311 ? 15.518 0.449 -29.225 1.00 96.56 311 ILE A O 1
ATOM 2535 N N . LEU A 1 312 ? 16.650 1.208 -27.434 1.00 96.12 312 LEU A N 1
ATOM 2536 C CA . LEU A 1 312 ? 17.461 2.183 -28.169 1.00 96.12 312 LEU A CA 1
ATOM 2537 C C . LEU A 1 312 ? 18.386 1.513 -29.196 1.00 96.12 312 LEU A C 1
ATOM 2539 O O . LEU A 1 312 ? 18.490 1.994 -30.325 1.00 96.12 312 LEU A O 1
ATOM 2543 N N . LEU A 1 313 ? 19.017 0.393 -28.830 1.00 94.94 313 LEU A N 1
ATOM 2544 C CA . LEU A 1 313 ? 19.897 -0.389 -29.704 1.00 94.94 313 LEU A CA 1
ATOM 2545 C C . LEU A 1 313 ? 19.154 -1.002 -30.898 1.00 94.94 313 LEU A C 1
ATOM 2547 O O . LEU A 1 313 ? 19.749 -1.183 -31.960 1.00 94.94 313 LEU A O 1
ATOM 2551 N N . ASN A 1 314 ? 17.860 -1.292 -30.743 1.00 94.75 314 ASN A N 1
ATOM 2552 C CA . ASN A 1 314 ? 17.026 -1.893 -31.784 1.00 94.75 314 ASN A CA 1
ATOM 2553 C C . ASN A 1 314 ? 16.206 -0.865 -32.586 1.00 94.75 314 ASN A C 1
ATOM 2555 O O . ASN A 1 314 ? 15.337 -1.251 -33.372 1.00 94.75 314 ASN A O 1
ATOM 2559 N N . ILE A 1 315 ? 16.483 0.440 -32.452 1.00 93.12 315 ILE A N 1
ATOM 2560 C CA . ILE A 1 315 ? 15.865 1.447 -33.324 1.00 93.12 315 ILE A CA 1
ATOM 2561 C C . ILE A 1 315 ? 16.370 1.243 -34.765 1.00 93.12 315 ILE A C 1
ATOM 2563 O O . ILE A 1 315 ? 17.577 1.282 -35.020 1.00 93.12 315 ILE A O 1
ATOM 2567 N N . PRO A 1 316 ? 15.470 1.048 -35.745 1.00 89.31 316 PRO A N 1
ATOM 2568 C CA . PRO A 1 316 ? 15.862 0.828 -37.130 1.00 89.31 316 PRO A CA 1
ATOM 2569 C C . PRO A 1 316 ? 16.509 2.081 -37.734 1.00 89.31 316 PRO A C 1
ATOM 2571 O O . PRO A 1 316 ? 15.989 3.188 -37.617 1.00 89.31 316 PRO A O 1
ATOM 2574 N N . LEU A 1 317 ? 17.586 1.893 -38.501 1.00 87.44 317 LEU A N 1
ATOM 2575 C CA . LEU A 1 317 ? 18.253 2.978 -39.241 1.00 87.44 317 LEU A CA 1
ATOM 2576 C C . LEU A 1 317 ? 17.366 3.626 -40.316 1.00 87.44 317 LEU A C 1
ATOM 2578 O O . LEU A 1 317 ? 17.657 4.723 -40.789 1.00 87.44 317 LEU A O 1
ATOM 2582 N N . LYS A 1 318 ? 16.321 2.920 -40.756 1.00 88.31 318 LYS A N 1
ATOM 2583 C CA . LYS A 1 318 ? 15.399 3.367 -41.794 1.00 88.31 318 LYS A CA 1
ATOM 2584 C C . LYS A 1 318 ? 13.970 3.078 -41.355 1.00 88.31 318 LYS A C 1
ATOM 2586 O O . LYS A 1 318 ? 13.592 1.919 -41.207 1.00 88.31 318 LYS A O 1
ATOM 2591 N N . VAL A 1 319 ? 13.190 4.137 -41.198 1.00 90.69 319 VAL A N 1
ATOM 2592 C CA . VAL A 1 319 ? 11.753 4.095 -40.915 1.00 90.69 319 VAL A CA 1
ATOM 2593 C C . VAL A 1 319 ? 11.041 4.689 -42.119 1.00 90.69 319 VAL A C 1
ATOM 2595 O O . VAL A 1 319 ? 11.395 5.778 -42.558 1.00 90.69 319 VAL A O 1
ATOM 2598 N N . LEU A 1 320 ? 10.067 3.985 -42.680 1.00 88.31 320 LEU A N 1
ATOM 2599 C CA . LEU A 1 320 ? 9.285 4.450 -43.823 1.00 88.31 320 LEU A CA 1
ATOM 2600 C C . LEU A 1 320 ? 7.797 4.309 -43.517 1.00 88.31 320 LEU A C 1
ATOM 2602 O O . LEU A 1 320 ? 7.395 3.432 -42.753 1.00 88.31 320 LEU A O 1
ATOM 2606 N N . THR A 1 321 ? 6.978 5.162 -44.123 1.00 87.88 321 THR A N 1
ATOM 2607 C CA . THR A 1 321 ? 5.530 4.938 -44.152 1.00 87.88 321 THR A CA 1
ATOM 2608 C C . THR A 1 321 ? 5.200 3.771 -45.096 1.00 87.88 321 THR A C 1
ATOM 2610 O O . THR A 1 321 ? 5.982 3.477 -46.007 1.00 87.88 321 THR A O 1
ATOM 2613 N N . PRO A 1 322 ? 4.034 3.114 -44.951 1.00 84.75 322 PRO A N 1
ATOM 2614 C CA . PRO A 1 322 ? 3.627 2.041 -45.864 1.00 84.75 322 PRO A CA 1
ATOM 2615 C C . PRO A 1 322 ? 3.629 2.457 -47.347 1.00 84.75 322 PRO A C 1
ATOM 2617 O O . PRO A 1 322 ? 3.998 1.667 -48.215 1.00 84.75 322 PRO A O 1
ATOM 2620 N N . ASP A 1 323 ? 3.274 3.713 -47.640 1.00 83.25 323 ASP A N 1
ATOM 2621 C CA . ASP A 1 323 ? 3.279 4.260 -49.003 1.00 83.25 323 ASP A CA 1
ATOM 2622 C C . ASP A 1 323 ? 4.707 4.472 -49.537 1.00 83.25 323 ASP A C 1
ATOM 2624 O O . ASP A 1 323 ? 4.977 4.258 -50.721 1.00 83.25 323 ASP A O 1
ATOM 2628 N N . GLU A 1 324 ? 5.643 4.863 -48.669 1.00 83.62 324 GLU A N 1
ATOM 2629 C CA . GLU A 1 324 ? 7.060 5.032 -49.005 1.00 83.62 324 GLU A CA 1
ATOM 2630 C C . GLU A 1 324 ? 7.790 3.694 -49.175 1.00 83.62 324 GLU A C 1
ATOM 2632 O O . GLU A 1 324 ? 8.756 3.622 -49.934 1.00 83.62 324 GLU A O 1
ATOM 2637 N N . GLU A 1 325 ? 7.374 2.637 -48.478 1.00 82.56 325 GLU A N 1
ATOM 2638 C CA . GLU A 1 325 ? 7.893 1.285 -48.728 1.00 82.56 325 GLU A CA 1
ATOM 2639 C C . GLU A 1 325 ? 7.412 0.737 -50.070 1.00 82.56 325 GLU A C 1
ATOM 2641 O O . GLU A 1 325 ? 8.168 0.054 -50.760 1.00 82.56 325 GLU A O 1
ATOM 2646 N N . ALA A 1 326 ? 6.178 1.065 -50.461 1.00 80.44 326 ALA A N 1
ATOM 2647 C CA . ALA A 1 326 ? 5.592 0.624 -51.721 1.00 80.44 326 ALA A CA 1
ATOM 2648 C C . ALA A 1 326 ? 6.133 1.377 -52.951 1.00 80.44 326 ALA A C 1
ATOM 2650 O O . ALA A 1 326 ? 6.120 0.821 -54.050 1.00 80.44 326 ALA A O 1
ATOM 2651 N N . ASN A 1 327 ? 6.613 2.617 -52.785 1.00 73.00 327 ASN A N 1
ATOM 2652 C CA . ASN A 1 327 ? 7.108 3.459 -53.876 1.00 73.00 327 ASN A CA 1
ATOM 2653 C C . ASN A 1 327 ? 8.619 3.746 -53.780 1.00 73.00 327 ASN A C 1
ATOM 2655 O O . ASN A 1 327 ? 9.141 4.235 -52.777 1.00 73.00 327 ASN A O 1
ATOM 2659 N N . GLU A 1 328 ? 9.331 3.531 -54.889 1.00 65.38 328 GLU A N 1
ATOM 2660 C CA . GLU A 1 328 ? 10.749 3.900 -55.034 1.00 65.38 328 GLU A CA 1
ATOM 2661 C C . GLU A 1 328 ? 10.965 5.397 -55.317 1.00 65.38 328 GLU A C 1
ATOM 2663 O O . GLU A 1 328 ? 12.108 5.854 -55.386 1.00 65.38 328 GLU A O 1
ATOM 2668 N N . GLU A 1 329 ? 9.889 6.174 -55.474 1.00 66.62 329 GLU A N 1
ATOM 2669 C CA . GLU A 1 329 ? 9.981 7.609 -55.730 1.00 66.62 329 GLU A CA 1
ATOM 2670 C C . GLU A 1 329 ? 10.601 8.338 -54.534 1.00 66.62 329 GLU A C 1
ATOM 2672 O O . GLU A 1 329 ? 10.103 8.319 -53.407 1.00 66.62 329 GLU A O 1
ATOM 2677 N N . LEU A 1 330 ? 11.743 8.972 -54.794 1.00 72.06 330 LEU A N 1
ATOM 2678 C CA . LEU A 1 330 ? 12.461 9.762 -53.809 1.00 72.06 330 LEU A CA 1
ATOM 2679 C C . LEU A 1 330 ? 11.854 11.171 -53.727 1.00 72.06 330 LEU A C 1
ATOM 2681 O O . LEU A 1 330 ? 11.376 11.696 -54.739 1.00 72.06 330 LEU A O 1
ATOM 2685 N N . PRO A 1 331 ? 11.891 11.814 -52.546 1.00 69.12 331 PRO A N 1
ATOM 2686 C CA . PRO A 1 331 ? 11.295 13.131 -52.372 1.00 69.12 331 PRO A CA 1
ATOM 2687 C C . PRO A 1 331 ? 11.870 14.160 -53.356 1.00 69.12 331 PRO A C 1
ATOM 2689 O O . PRO A 1 331 ? 13.068 14.170 -53.663 1.00 69.12 331 PRO A O 1
ATOM 2692 N N . SER A 1 332 ? 11.014 15.062 -53.830 1.00 77.62 332 SER A N 1
ATOM 2693 C CA . SER A 1 332 ? 11.402 16.208 -54.653 1.00 77.62 332 SER A CA 1
ATOM 2694 C C . SER A 1 332 ? 10.612 17.453 -54.258 1.00 77.62 332 SER A C 1
ATOM 2696 O O . SER A 1 332 ? 9.492 17.377 -53.756 1.00 77.62 332 SER A O 1
ATOM 2698 N N . GLY A 1 333 ? 11.222 18.615 -54.458 1.00 76.69 333 GLY A N 1
ATOM 2699 C CA . GLY A 1 333 ? 10.621 19.925 -54.270 1.00 76.69 333 GLY A CA 1
ATOM 2700 C C . GLY A 1 333 ? 10.658 20.743 -55.556 1.00 76.69 333 GLY A C 1
ATOM 2701 O O . GLY A 1 333 ? 11.082 20.282 -56.611 1.00 76.69 333 GLY A O 1
ATOM 2702 N N . LYS A 1 334 ? 10.226 22.004 -55.466 1.00 72.25 334 LYS A N 1
ATOM 2703 C CA . LYS A 1 334 ? 10.117 22.895 -56.632 1.00 72.25 334 LYS A CA 1
ATOM 2704 C C . LYS A 1 334 ? 11.456 23.137 -57.345 1.00 72.25 334 LYS A C 1
ATOM 2706 O O . LYS A 1 334 ? 11.460 23.305 -58.558 1.00 72.25 334 LYS A O 1
ATOM 2711 N N . ASP A 1 335 ? 12.556 23.114 -56.589 1.00 68.19 335 ASP A N 1
ATOM 2712 C CA . ASP A 1 335 ? 13.912 23.419 -57.065 1.00 68.19 335 ASP A CA 1
ATOM 2713 C C . ASP A 1 335 ? 14.954 22.357 -56.639 1.00 68.19 335 ASP A C 1
ATOM 2715 O O . ASP A 1 335 ? 16.157 22.603 -56.712 1.00 68.19 335 ASP A O 1
ATOM 2719 N N . TRP A 1 336 ? 14.524 21.182 -56.159 1.00 79.50 336 TRP A N 1
ATOM 2720 C CA . TRP A 1 336 ? 15.427 20.098 -55.747 1.00 79.50 336 TRP A CA 1
ATOM 2721 C C . TRP A 1 336 ? 14.807 18.720 -55.979 1.00 79.50 336 TRP A C 1
ATOM 2723 O O . TRP A 1 336 ? 13.595 18.554 -55.902 1.00 79.50 336 TRP A O 1
ATOM 2733 N N . GLN A 1 337 ? 15.639 17.715 -56.228 1.00 78.81 337 GLN A N 1
ATOM 2734 C CA . GLN A 1 337 ? 15.220 16.321 -56.352 1.00 78.81 337 GLN A CA 1
ATOM 2735 C C . GLN A 1 337 ? 16.269 15.441 -55.679 1.00 78.81 337 GLN A C 1
ATOM 2737 O O . GLN A 1 337 ? 17.462 15.597 -55.944 1.00 78.81 337 GLN A O 1
ATOM 2742 N N . ILE A 1 338 ? 15.836 14.530 -54.806 1.00 73.38 338 ILE A N 1
ATOM 2743 C CA . ILE A 1 338 ? 16.715 13.485 -54.283 1.00 73.38 338 ILE A CA 1
ATOM 2744 C C . ILE A 1 338 ? 16.771 12.380 -55.337 1.00 73.38 338 ILE A C 1
ATOM 2746 O O . ILE A 1 338 ? 15.743 11.890 -55.793 1.00 73.38 338 ILE A O 1
ATOM 2750 N N . ILE A 1 339 ? 17.980 12.008 -55.738 1.00 77.06 339 ILE A N 1
ATOM 2751 C CA . ILE A 1 339 ? 18.240 10.926 -56.689 1.00 77.06 339 ILE A CA 1
ATOM 2752 C C . ILE A 1 339 ? 19.195 9.926 -56.049 1.00 77.06 339 ILE A C 1
ATOM 2754 O O . ILE A 1 339 ? 19.989 10.286 -55.176 1.00 77.06 339 ILE A O 1
ATOM 2758 N N . SER A 1 340 ? 19.115 8.662 -56.457 1.00 76.88 340 SER A N 1
ATOM 2759 C CA . SER A 1 340 ? 20.048 7.648 -55.966 1.00 76.88 340 SER A CA 1
ATOM 2760 C C . SER A 1 340 ? 21.463 7.908 -56.495 1.00 76.88 340 SER A C 1
ATOM 2762 O O . SER A 1 340 ? 21.652 8.582 -57.511 1.00 76.88 340 SER A O 1
ATOM 2764 N N . GLN A 1 341 ? 22.478 7.347 -55.835 1.00 77.94 341 GLN A N 1
ATOM 2765 C CA . GLN A 1 341 ? 23.862 7.473 -56.299 1.00 77.94 341 GLN A CA 1
ATOM 2766 C C . GLN A 1 341 ? 24.042 6.932 -57.730 1.00 77.94 341 GLN A C 1
ATOM 2768 O O . GLN A 1 341 ? 24.717 7.563 -58.538 1.00 77.94 341 GLN A O 1
ATOM 2773 N N . ALA A 1 342 ? 23.368 5.831 -58.072 1.00 75.44 342 ALA A N 1
ATOM 2774 C CA . ALA A 1 342 ? 23.375 5.276 -59.425 1.00 75.44 342 ALA A CA 1
ATOM 2775 C C . ALA A 1 342 ? 22.748 6.238 -60.454 1.00 75.44 342 ALA A C 1
ATOM 2777 O O . ALA A 1 342 ? 23.330 6.482 -61.507 1.00 75.44 342 ALA A O 1
ATOM 2778 N N . GLN A 1 343 ? 21.606 6.859 -60.127 1.00 77.25 343 GLN A N 1
ATOM 2779 C CA . GLN A 1 343 ? 20.970 7.862 -60.994 1.00 77.25 343 GLN A CA 1
ATOM 2780 C C . GLN A 1 343 ? 21.850 9.108 -61.175 1.00 77.25 343 GLN A C 1
ATOM 2782 O O . GLN A 1 343 ? 21.902 9.679 -62.263 1.00 77.25 343 GLN A O 1
ATOM 2787 N N . TYR A 1 344 ? 22.566 9.528 -60.127 1.00 79.44 344 TYR A N 1
ATOM 2788 C CA . TYR A 1 344 ? 23.525 10.631 -60.203 1.00 79.44 344 TYR A CA 1
ATOM 2789 C C . TYR A 1 344 ? 24.717 10.302 -61.112 1.00 79.44 344 TYR A C 1
ATOM 2791 O O . TYR A 1 344 ? 25.142 11.148 -61.901 1.00 79.44 344 TYR A O 1
ATOM 2799 N N . GLU A 1 345 ? 25.248 9.081 -61.029 1.00 80.88 345 GLU A N 1
ATOM 2800 C CA . GLU A 1 345 ? 26.340 8.612 -61.887 1.00 80.88 345 GLU A CA 1
ATOM 2801 C C . GLU A 1 345 ? 25.907 8.551 -63.362 1.00 80.88 345 GLU A C 1
ATOM 2803 O O . GLU A 1 345 ? 26.605 9.108 -64.211 1.00 80.88 345 GLU A O 1
ATOM 2808 N N . GLU A 1 346 ? 24.711 8.033 -63.662 1.00 79.56 346 GLU A N 1
ATOM 2809 C CA . GLU A 1 346 ? 24.135 8.056 -65.017 1.00 79.56 346 GLU A CA 1
ATOM 2810 C C . GLU A 1 346 ? 23.927 9.481 -65.556 1.00 79.56 346 GLU A C 1
ATOM 2812 O O . GLU A 1 346 ? 24.234 9.769 -66.715 1.00 79.56 346 GLU A O 1
ATOM 2817 N N . LEU A 1 347 ? 23.427 10.405 -64.726 1.00 78.31 347 LEU A N 1
ATOM 2818 C CA . LEU A 1 347 ? 23.273 11.820 -65.088 1.00 78.31 347 LEU A CA 1
ATOM 2819 C C . LEU A 1 347 ? 24.625 12.482 -65.374 1.00 78.31 347 LEU A C 1
ATOM 2821 O O . LEU A 1 347 ? 24.740 13.288 -66.297 1.00 78.31 347 LEU A O 1
ATOM 2825 N N . LYS A 1 348 ? 25.662 12.137 -64.607 1.00 76.56 348 LYS A N 1
ATOM 2826 C CA . LYS A 1 348 ? 27.022 12.648 -64.802 1.00 76.56 348 LYS A CA 1
ATOM 2827 C C . LYS A 1 348 ? 27.657 12.112 -66.084 1.00 76.56 348 LYS A C 1
ATOM 2829 O O . LYS A 1 348 ? 28.365 12.865 -66.754 1.00 76.56 348 LYS A O 1
ATOM 2834 N N . GLU A 1 349 ? 27.410 10.854 -66.437 1.00 72.62 349 GLU A N 1
ATOM 2835 C CA . GLU A 1 349 ? 27.857 10.282 -67.711 1.00 72.62 349 GLU A CA 1
ATOM 2836 C C . GLU A 1 349 ? 27.114 10.895 -68.902 1.00 72.62 349 GLU A C 1
ATOM 2838 O O . GLU A 1 349 ? 27.765 11.381 -69.826 1.00 72.62 349 GLU A O 1
ATOM 2843 N N . LYS A 1 350 ? 25.781 11.022 -68.830 1.00 69.56 350 LYS A N 1
ATOM 2844 C CA . LYS A 1 350 ? 24.983 11.706 -69.865 1.00 69.56 350 LYS A CA 1
ATOM 2845 C C . LYS A 1 350 ? 25.384 13.166 -70.061 1.00 69.56 350 LYS A C 1
ATOM 2847 O O . LYS A 1 350 ? 25.480 13.628 -71.195 1.00 69.56 350 LYS A O 1
ATOM 2852 N N . ASN A 1 351 ? 25.652 13.900 -68.981 1.00 67.06 351 ASN A N 1
ATOM 2853 C CA . ASN A 1 351 ? 26.105 15.288 -69.083 1.00 67.06 351 ASN A CA 1
ATOM 2854 C C . ASN A 1 351 ? 27.527 15.388 -69.660 1.00 67.06 351 ASN A C 1
ATOM 2856 O O . ASN A 1 351 ? 27.795 16.298 -70.438 1.00 67.06 351 ASN A O 1
ATOM 2860 N N . LYS A 1 352 ? 28.420 14.431 -69.364 1.00 63.19 352 LYS A N 1
ATOM 2861 C CA . LYS A 1 352 ? 29.740 14.342 -70.017 1.00 63.19 352 LYS A CA 1
ATOM 2862 C C . LYS A 1 352 ? 29.646 14.035 -71.512 1.00 63.19 352 LYS A C 1
ATOM 2864 O O . LYS A 1 352 ? 30.443 14.569 -72.279 1.00 63.19 352 LYS A O 1
ATOM 2869 N N . GLU A 1 353 ? 28.709 13.186 -71.930 1.00 59.28 353 GLU A N 1
ATOM 2870 C CA . GLU A 1 353 ? 28.448 12.922 -73.350 1.00 59.28 353 GLU A CA 1
ATOM 2871 C C . GLU A 1 353 ? 27.864 14.152 -74.060 1.00 59.28 353 GLU A C 1
ATOM 2873 O O . GLU A 1 353 ? 28.277 14.464 -75.176 1.00 59.28 353 GLU A O 1
ATOM 2878 N N . ALA A 1 354 ? 26.967 14.893 -73.401 1.00 59.44 354 ALA A N 1
ATOM 2879 C CA . ALA A 1 354 ? 26.336 16.095 -73.949 1.00 59.44 354 ALA A CA 1
ATOM 2880 C C . ALA A 1 354 ? 27.271 17.322 -74.014 1.00 59.44 354 ALA A C 1
ATOM 2882 O O . ALA A 1 354 ? 27.138 18.141 -74.922 1.00 59.44 354 ALA A O 1
ATOM 2883 N N . GLU A 1 355 ? 28.227 17.457 -73.087 1.00 57.81 355 GLU A N 1
ATOM 2884 C CA . GLU A 1 355 ? 29.226 18.540 -73.079 1.00 57.81 355 GLU A CA 1
ATOM 2885 C C . GLU A 1 355 ? 30.454 18.259 -73.960 1.00 57.81 355 GLU A C 1
ATOM 2887 O O . GLU A 1 355 ? 31.333 19.115 -74.074 1.00 57.81 355 GLU A O 1
ATOM 2892 N N . ASN A 1 356 ? 30.540 17.090 -74.604 1.00 61.69 356 ASN A N 1
ATOM 2893 C CA . ASN A 1 356 ? 31.653 16.770 -75.489 1.00 61.69 356 ASN A CA 1
ATOM 2894 C C . ASN A 1 356 ? 31.593 17.645 -76.766 1.00 61.69 356 ASN A C 1
ATOM 2896 O O . ASN A 1 356 ? 30.738 17.412 -77.625 1.00 61.69 356 ASN A O 1
ATOM 2900 N N . PRO A 1 357 ? 32.518 18.611 -76.972 1.00 58.44 357 PRO A N 1
ATOM 2901 C CA . PRO A 1 357 ? 32.475 19.535 -78.113 1.00 58.44 357 PRO A CA 1
ATOM 2902 C C . PRO A 1 357 ? 32.660 18.838 -79.470 1.00 58.44 357 PRO A C 1
ATOM 2904 O O . PRO A 1 357 ? 32.469 19.451 -80.519 1.00 58.44 357 PRO A O 1
ATOM 2907 N N . PHE A 1 358 ? 33.053 17.561 -79.453 1.00 57.88 358 PHE A N 1
ATOM 2908 C CA . PHE A 1 358 ? 33.302 16.728 -80.625 1.00 57.88 358 PHE A CA 1
ATOM 2909 C C . PHE A 1 358 ? 32.119 15.816 -80.989 1.00 57.88 358 PHE A C 1
ATOM 2911 O O . PHE A 1 358 ? 32.212 15.090 -81.975 1.00 57.88 358 PHE A O 1
ATOM 2918 N N . ALA A 1 359 ? 30.989 15.875 -80.270 1.00 58.78 359 ALA A N 1
ATOM 2919 C CA . ALA A 1 359 ? 29.790 15.089 -80.594 1.00 58.78 359 ALA A CA 1
ATOM 2920 C C . ALA A 1 359 ? 29.197 15.417 -81.984 1.00 58.78 359 ALA A C 1
ATOM 2922 O O . ALA A 1 359 ? 28.479 14.608 -82.558 1.00 58.78 359 ALA A O 1
ATOM 2923 N N . ALA A 1 360 ? 29.525 16.580 -82.560 1.00 57.25 360 ALA A N 1
ATOM 2924 C CA . ALA A 1 360 ? 29.154 16.944 -83.931 1.00 57.25 360 ALA A CA 1
ATOM 2925 C C . ALA A 1 360 ? 30.103 16.379 -85.014 1.00 57.25 360 ALA A C 1
ATOM 2927 O O . ALA A 1 360 ? 29.808 16.493 -86.201 1.00 57.25 360 ALA A O 1
ATOM 2928 N N . LEU A 1 361 ? 31.245 15.794 -84.630 1.00 56.59 361 LEU A N 1
ATOM 2929 C CA . LEU A 1 361 ? 32.272 15.270 -85.544 1.00 56.59 361 LEU A CA 1
ATOM 2930 C C . LEU A 1 361 ? 32.223 13.743 -85.710 1.00 56.59 361 LEU A C 1
ATOM 2932 O O . LEU A 1 361 ? 32.946 13.203 -86.543 1.00 56.59 361 LEU A O 1
ATOM 2936 N N . SER A 1 362 ? 31.358 13.043 -84.974 1.00 57.03 362 SER A N 1
ATOM 2937 C CA . SER A 1 362 ? 31.173 11.590 -85.091 1.00 57.03 362 SER A CA 1
ATOM 2938 C C . SER A 1 362 ? 30.528 11.154 -86.413 1.00 57.03 362 SER A C 1
ATOM 2940 O O . SER A 1 362 ? 30.747 10.024 -86.824 1.00 57.03 362 SER A O 1
ATOM 2942 N N . ASN A 1 363 ? 29.835 12.050 -87.126 1.00 55.94 363 ASN A N 1
ATOM 2943 C CA . ASN A 1 363 ? 29.258 11.772 -88.451 1.00 55.94 363 ASN A CA 1
ATOM 2944 C C . ASN A 1 363 ? 30.220 12.063 -89.624 1.00 55.94 363 ASN A C 1
ATOM 2946 O O . ASN A 1 363 ? 29.799 12.030 -90.776 1.00 55.94 363 ASN A O 1
ATOM 2950 N N . LEU A 1 364 ? 31.491 12.412 -89.371 1.00 52.97 364 LEU A N 1
ATOM 2951 C CA . LEU A 1 364 ? 32.414 12.832 -90.438 1.00 52.97 364 LEU A CA 1
ATOM 2952 C C . LEU A 1 364 ? 33.133 11.669 -91.151 1.00 52.97 364 LEU A C 1
ATOM 2954 O O . LEU A 1 364 ? 33.837 11.916 -92.126 1.00 52.97 364 LEU A O 1
ATOM 2958 N N . PHE A 1 365 ? 32.983 10.429 -90.672 1.00 59.28 365 PHE A N 1
ATOM 2959 C CA . PHE A 1 365 ? 33.713 9.258 -91.185 1.00 59.28 365 PHE A CA 1
ATOM 2960 C C . PHE A 1 365 ? 32.820 8.129 -91.729 1.00 59.28 365 PHE A C 1
ATOM 2962 O O . PHE A 1 365 ? 33.344 7.075 -92.080 1.00 59.28 365 PHE A O 1
ATOM 2969 N N . ASP A 1 366 ? 31.506 8.340 -91.851 1.00 56.94 366 ASP A N 1
ATOM 2970 C CA . ASP A 1 366 ? 30.585 7.301 -92.346 1.00 56.94 366 ASP A CA 1
ATOM 2971 C C . ASP A 1 366 ? 30.491 7.216 -93.887 1.00 56.94 366 ASP A C 1
ATOM 2973 O O . ASP A 1 366 ? 29.900 6.272 -94.405 1.00 56.94 366 ASP A O 1
ATOM 2977 N N . ASP A 1 367 ? 31.132 8.126 -94.632 1.00 53.84 367 ASP A N 1
ATOM 2978 C CA . ASP A 1 367 ? 31.087 8.181 -96.105 1.00 53.84 367 ASP A CA 1
ATOM 2979 C C . ASP A 1 367 ? 32.459 7.925 -96.776 1.00 53.84 367 ASP A C 1
ATOM 2981 O O . ASP A 1 367 ? 32.843 8.640 -97.691 1.00 53.84 367 ASP A O 1
ATOM 2985 N N . GLU A 1 368 ? 33.219 6.897 -96.382 1.00 49.41 368 GLU A N 1
ATOM 2986 C CA . GLU A 1 368 ? 34.267 6.327 -97.260 1.00 49.41 368 GLU A CA 1
ATOM 2987 C C . GLU A 1 368 ? 34.371 4.802 -97.094 1.00 49.41 368 GLU A C 1
ATOM 2989 O O . GLU A 1 368 ? 35.287 4.272 -96.474 1.00 49.41 368 GLU A O 1
ATOM 2994 N N . ASN A 1 369 ? 33.404 4.082 -97.668 1.00 47.59 369 ASN A N 1
ATOM 2995 C CA . ASN A 1 369 ? 33.585 2.712 -98.160 1.00 47.59 369 ASN A CA 1
ATOM 2996 C C . ASN A 1 369 ? 32.555 2.437 -99.273 1.00 47.59 369 ASN A C 1
ATOM 2998 O O . ASN A 1 369 ? 31.483 1.877 -99.029 1.00 47.59 369 ASN A O 1
ATOM 3002 N N . GLN A 1 370 ? 32.894 2.840 -100.501 1.00 40.72 370 GLN A N 1
ATOM 3003 C CA . GLN A 1 370 ? 32.379 2.241 -101.738 1.00 40.72 370 GLN A CA 1
ATOM 3004 C C . GLN A 1 370 ? 33.538 1.723 -102.578 1.00 40.72 370 GLN A C 1
ATOM 3006 O O . GLN A 1 370 ? 34.532 2.471 -102.725 1.00 40.72 370 GLN A O 1
#

pLDDT: mean 84.42, std 13.5, range [40.72, 98.0]